Protein 3CHV (pdb70)

Organism: NCBI:txid89184

Solvent-accessible surface area: 10942 Å² total

InterPro domains:
  IPR008567 Beta-keto acid cleavage enzyme [PF05853] (8-230)
  IPR008567 Beta-keto acid cleavage enzyme [PTHR37418] (8-230)
  IPR013785 Aldolase-type TIM barrel 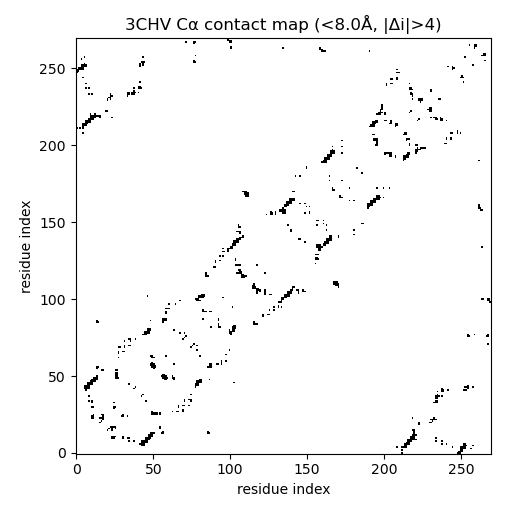[G3DSA:3.20.20.70] (1-230)

Structure (mmCIF, N/CA/C/O backbone):
data_3CHV
#
_entry.id   3CHV
#
_cell.length_a   68.859
_cell.length_b   69.601
_cell.length_c   52.331
_cell.angle_alpha   90.000
_cell.angle_beta   94.190
_cell.angle_gamma   90.000
#
_symmetry.space_group_name_H-M   'C 1 2 1'
#
loop_
_entity.id
_entity.type
_entity.pdbx_description
1 polymer 'Prokaryotic domain of unknown function (DUF849) with a TIM barrel fold'
2 non-polymer 'ZINC ION'
3 non-polymer 'CHLORIDE ION'
4 water water
#
loop_
_atom_site.group_PDB
_atom_site.id
_atom_site.type_symbol
_atom_site.label_atom_id
_atom_site.label_alt_id
_atom_site.label_comp_id
_atom_site.label_asym_id
_atom_site.label_entity_id
_atom_site.label_seq_id
_atom_site.pdbx_PDB_ins_code
_atom_site.Cartn_x
_atom_site.Cartn_y
_atom_site.Cartn_z
_atom_site.occupancy
_atom_site.B_iso_or_equiv
_atom_site.auth_seq_id
_atom_site.auth_comp_id
_atom_site.auth_asym_id
_atom_site.auth_atom_id
_atom_site.pdbx_PDB_model_num
ATOM 1 N N . ALA A 1 6 ? 17.954 25.938 14.868 1.00 42.30 5 ALA A N 1
ATOM 2 C CA . ALA A 1 6 ? 16.650 25.743 15.583 1.00 40.66 5 ALA A CA 1
ATOM 3 C C . ALA A 1 6 ? 16.976 25.792 17.046 1.00 38.73 5 ALA A C 1
ATOM 4 O O . ALA A 1 6 ? 16.228 26.292 17.907 1.00 40.02 5 ALA A O 1
ATOM 6 N N . ASN A 1 7 ? 18.176 25.281 17.251 1.00 34.91 6 ASN A N 1
ATOM 7 C CA . ASN A 1 7 ? 18.702 24.909 18.541 1.00 33.02 6 ASN A CA 1
ATOM 8 C C . ASN A 1 7 ? 17.899 23.743 19.079 1.00 26.54 6 ASN A C 1
ATOM 9 O O . ASN A 1 7 ? 18.184 23.247 20.159 1.00 31.47 6 ASN A O 1
ATOM 11 N N . LYS A 1 8 ? 16.883 23.289 18.351 1.00 21.47 7 LYS A N 1
ATOM 12 C CA . LYS A 1 8 ? 16.118 22.108 18.850 1.00 19.33 7 LYS A CA 1
ATOM 13 C C . LYS A 1 8 ? 16.984 20.815 18.692 1.00 13.58 7 LYS A C 1
ATOM 14 O O . LYS A 1 8 ? 17.459 20.518 17.598 1.00 13.16 7 LYS A O 1
ATOM 16 N N . PRO A 1 9 ? 17.189 20.041 19.766 1.00 11.45 8 PRO A N 1
ATOM 17 C CA . PRO A 1 9 ? 17.998 18.855 19.522 1.00 10.64 8 PRO A CA 1
ATOM 18 C C . PRO A 1 9 ? 17.384 17.900 18.489 1.00 9.69 8 PRO A C 1
ATOM 19 O O . PRO A 1 9 ? 16.166 17.735 18.396 1.00 11.17 8 PRO A O 1
ATOM 23 N N . CYS A 1 10 ? 18.283 17.261 17.774 1.00 8.67 9 CYS A N 1
ATOM 24 C CA . CYS A 1 10 ? 17.947 16.335 16.702 1.00 7.97 9 CYS A CA 1
ATOM 25 C C . CYS A 1 10 ? 18.340 14.936 17.061 1.00 6.20 9 CYS A C 1
ATOM 26 O O . CYS A 1 10 ? 19.508 14.653 17.335 1.00 7.84 9 CYS A O 1
ATOM 29 N N . ILE A 1 11 ? 17.358 14.059 17.049 1.00 6.11 10 ILE A N 1
ATOM 30 C CA . ILE A 1 11 ? 17.553 12.627 17.322 1.00 6.84 10 ILE A CA 1
ATOM 31 C C . ILE A 1 11 ? 17.977 11.919 16.061 1.00 6.26 10 ILE A C 1
ATOM 32 O O . ILE A 1 11 ? 17.274 11.951 15.057 1.00 7.60 10 ILE A O 1
ATOM 37 N N . ILE A 1 12 ? 19.160 11.320 16.099 1.00 5.55 11 ILE A N 1
ATOM 38 C CA . ILE A 1 12 ? 19.659 10.481 15.022 1.00 5.70 11 ILE A CA 1
ATOM 39 C C . ILE A 1 12 ? 19.527 9.014 15.362 1.00 5.88 11 ILE A C 1
ATOM 40 O O . ILE A 1 12 ? 20.073 8.517 16.363 1.00 5.28 11 ILE A O 1
ATOM 45 N N . CYS A 1 13 ? 18.773 8.324 14.524 1.00 5.23 12 CYS A N 1
ATOM 46 C CA . CYS A 1 13 ? 18.645 6.867 14.595 1.00 5.44 12 CYS A CA 1
ATOM 47 C C . CYS A 1 13 ? 19.572 6.166 13.609 1.00 5.44 12 CYS A C 1
ATOM 48 O O . CYS A 1 13 ? 19.760 6.656 12.514 1.00 6.30 12 CYS A O 1
ATOM 51 N N . VAL A 1 14 ? 20.231 5.095 14.056 1.00 4.73 13 VAL A N 1
ATOM 52 C CA . VAL A 1 14 ? 21.061 4.293 13.179 1.00 6.06 13 VAL A CA 1
ATOM 53 C C . VAL A 1 14 ? 20.393 2.925 12.953 1.00 4.53 13 VAL A C 1
ATOM 54 O O . VAL A 1 14 ? 20.116 2.179 13.883 1.00 5.79 13 VAL A O 1
ATOM 58 N N . ALA A 1 15 ? 20.177 2.682 11.680 1.00 5.29 14 ALA A N 1
ATOM 59 C CA . ALA A 1 15 ? 19.581 1.449 11.196 1.00 4.30 14 ALA A CA 1
ATOM 60 C C . ALA A 1 15 ? 20.736 0.561 10.691 1.00 6.28 14 ALA A C 1
ATOM 61 O O . ALA A 1 15 ? 21.267 0.727 9.604 1.00 5.61 14 ALA A O 1
ATOM 63 N N . ILE A 1 16 ? 21.180 -0.280 11.592 1.00 5.46 15 ILE A N 1
ATOM 64 C CA . ILE A 1 16 ? 22.515 -0.914 11.489 1.00 5.78 15 ILE A CA 1
ATOM 65 C C . ILE A 1 16 ? 22.686 -2.027 10.468 1.00 6.33 15 ILE A C 1
ATOM 66 O O . ILE A 1 16 ? 23.774 -2.186 9.908 1.00 6.30 15 ILE A O 1
ATOM 71 N N . THR A 1 17 ? 21.627 -2.774 10.202 1.00 5.75 16 THR A N 1
ATOM 72 C CA . THR A 1 17 ? 21.735 -4.065 9.475 1.00 5.50 16 THR A CA 1
ATOM 73 C C . THR A 1 17 ? 20.617 -4.303 8.485 1.00 5.56 16 THR A C 1
ATOM 74 O O . THR A 1 17 ? 20.844 -4.617 7.315 1.00 7.42 16 THR A O 1
ATOM 78 N N . GLY A 1 18 ? 19.383 -4.170 8.941 1.00 4.22 17 GLY A N 1
ATOM 79 C CA . GLY A 1 18 ? 18.253 -4.439 8.053 1.00 5.51 17 GLY A CA 1
ATOM 80 C C . GLY A 1 18 ? 18.081 -5.897 7.756 1.00 7.04 17 GLY A C 1
ATOM 81 O O . GLY A 1 18 ? 18.642 -6.761 8.437 1.00 7.20 17 GLY A O 1
ATOM 82 N N A SER A 1 19 ? 17.308 -6.183 6.714 0.50 8.63 18 SER A N 1
ATOM 83 N N B SER A 1 19 ? 17.295 -6.103 6.707 0.50 10.05 18 SER A N 1
ATOM 84 C CA A SER A 1 19 ? 17.118 -7.577 6.260 0.50 7.71 18 SER A CA 1
ATOM 85 C CA B SER A 1 19 ? 16.920 -7.416 6.189 0.50 10.47 18 SER A CA 1
ATOM 86 C C A SER A 1 19 ? 17.800 -7.902 4.958 0.50 8.97 18 SER A C 1
ATOM 87 C C B SER A 1 19 ? 17.745 -7.853 5.000 0.50 10.23 18 SER A C 1
ATOM 88 O O A SER A 1 19 ? 18.112 -9.056 4.696 0.50 11.59 18 SER A O 1
ATOM 89 O O B SER A 1 19 ? 18.136 -9.005 4.894 0.50 10.81 18 SER A O 1
ATOM 94 N N . VAL A 1 20 ? 18.056 -6.874 4.177 1.00 9.21 19 VAL A N 1
ATOM 95 C CA . VAL A 1 20 ? 18.567 -7.090 2.803 1.00 10.08 19 VAL A CA 1
ATOM 96 C C . VAL A 1 20 ? 20.087 -7.061 2.586 1.00 9.10 19 VAL A C 1
ATOM 97 O O . VAL A 1 20 ? 20.614 -7.949 1.952 1.00 9.80 19 VAL A O 1
ATOM 101 N N . PRO A 1 21 ? 20.792 -6.054 3.070 1.00 8.36 20 PRO A N 1
ATOM 102 C CA . PRO A 1 21 ? 22.213 -5.937 2.696 1.00 8.02 20 PRO A CA 1
ATOM 103 C C . PRO A 1 21 ? 23.055 -7.034 3.280 1.00 7.84 20 PRO A C 1
ATOM 104 O O . PRO A 1 21 ? 22.811 -7.489 4.402 1.00 8.28 20 PRO A O 1
ATOM 108 N N . THR A 1 22 ? 24.024 -7.446 2.488 1.00 7.82 21 THR A N 1
ATOM 109 C CA . THR A 1 22 ? 24.963 -8.472 2.880 1.00 6.35 21 THR A CA 1
ATOM 110 C C . THR A 1 22 ? 26.357 -7.983 2.841 1.00 8.34 21 THR A C 1
ATOM 111 O O . THR A 1 22 ? 26.677 -6.913 2.306 1.00 8.13 21 THR A O 1
ATOM 115 N N . LYS A 1 23 ? 27.224 -8.779 3.389 1.00 8.84 22 LYS A N 1
ATOM 116 C CA . LYS A 1 23 ? 28.671 -8.469 3.316 1.00 9.13 22 LYS A CA 1
ATOM 117 C C . LYS A 1 23 ? 29.203 -8.474 1.868 1.00 9.16 22 LYS A C 1
ATOM 118 O O . LYS A 1 23 ? 30.194 -7.795 1.564 1.00 10.87 22 LYS A O 1
ATOM 124 N N . ALA A 1 24 ? 28.499 -9.184 0.982 1.00 8.27 23 ALA A N 1
ATOM 125 C CA . ALA A 1 24 ? 28.841 -9.128 -0.462 1.00 9.63 23 ALA A CA 1
ATOM 126 C C . ALA A 1 24 ? 28.520 -7.760 -1.023 1.00 9.18 23 ALA A C 1
ATOM 127 O O . ALA A 1 24 ? 29.209 -7.285 -1.940 1.00 11.03 23 ALA A O 1
ATOM 129 N N . ASP A 1 25 ? 27.473 -7.121 -0.521 1.00 9.48 24 ASP A N 1
ATOM 130 C CA . ASP A 1 25 ? 27.137 -5.781 -0.960 1.00 8.65 24 ASP A CA 1
ATOM 131 C C . ASP A 1 25 ? 28.145 -4.751 -0.451 1.00 11.06 24 ASP A C 1
ATOM 132 O O . ASP A 1 25 ? 28.530 -3.816 -1.149 1.00 11.27 24 ASP A O 1
ATOM 137 N N . ASN A 1 26 ? 28.501 -4.923 0.804 1.00 9.01 25 ASN A N 1
ATOM 138 C CA . ASN A 1 26 ? 29.482 -4.038 1.462 1.00 9.52 25 ASN A CA 1
ATOM 139 C C . ASN A 1 26 ? 30.043 -4.755 2.673 1.00 9.00 25 ASN A C 1
ATOM 140 O O . ASN A 1 26 ? 29.308 -5.137 3.529 1.00 8.60 25 ASN A O 1
ATOM 145 N N . PRO A 1 27 ? 31.355 -4.934 2.741 1.00 10.21 26 PRO A N 1
ATOM 146 C CA . PRO A 1 27 ? 31.923 -5.697 3.846 1.00 11.50 26 PRO A CA 1
ATOM 147 C C . PRO A 1 27 ? 31.689 -5.136 5.236 1.00 9.84 26 PRO A C 1
ATOM 148 O O . PRO A 1 27 ? 31.876 -5.828 6.224 1.00 11.55 26 PRO A O 1
ATOM 152 N N . ALA A 1 28 ? 31.304 -3.864 5.287 1.00 8.33 27 ALA A N 1
ATOM 153 C CA . ALA A 1 28 ? 31.004 -3.142 6.548 1.00 9.27 27 ALA A CA 1
ATOM 154 C C . ALA A 1 28 ? 29.669 -3.498 7.210 1.00 7.47 27 ALA A C 1
ATOM 155 O O . ALA A 1 28 ? 29.446 -3.144 8.358 1.00 8.40 27 ALA A O 1
ATOM 157 N N . VAL A 1 29 ? 28.832 -4.246 6.479 1.00 8.60 28 VAL A N 1
ATOM 158 C CA . VAL A 1 29 ? 27.519 -4.583 7.044 1.00 8.26 28 VAL A CA 1
ATOM 159 C C . VAL A 1 29 ? 27.708 -5.519 8.212 1.00 8.28 28 VAL A C 1
ATOM 160 O O . VAL A 1 29 ? 28.262 -6.589 8.046 1.00 6.98 28 VAL A O 1
ATOM 164 N N . PRO A 1 30 ? 27.225 -5.160 9.408 1.00 6.33 29 PRO A N 1
ATOM 165 C CA . PRO A 1 30 ? 27.347 -6.044 10.549 1.00 7.24 29 PRO A CA 1
ATOM 166 C C . PRO A 1 30 ? 26.234 -7.076 10.554 1.00 6.27 29 PRO A C 1
ATOM 167 O O . PRO A 1 30 ? 25.058 -6.732 10.419 1.00 8.57 29 PRO A O 1
ATOM 171 N N . ILE A 1 31 ? 26.599 -8.347 10.690 1.00 6.58 30 ILE A N 1
ATOM 172 C CA . ILE A 1 31 ? 25.660 -9.473 10.560 1.00 6.79 30 ILE A CA 1
ATOM 173 C C . ILE A 1 31 ? 25.507 -10.223 11.855 1.00 7.49 30 ILE A C 1
ATOM 174 O O . ILE A 1 31 ? 24.393 -10.455 12.287 1.00 8.69 30 ILE A O 1
ATOM 179 N N . THR A 1 32 ? 26.621 -10.575 12.515 1.00 8.45 31 THR A N 1
ATOM 180 C CA . THR A 1 32 ? 26.580 -11.320 13.755 1.00 9.06 31 THR A CA 1
ATOM 181 C C . THR A 1 32 ? 26.342 -10.357 14.888 1.00 9.15 31 THR A C 1
ATOM 182 O O . THR A 1 32 ? 26.551 -9.148 14.811 1.00 8.43 31 THR A O 1
ATOM 186 N N . VAL A 1 33 ? 25.909 -10.903 16.010 1.00 9.49 32 VAL A N 1
ATOM 187 C CA . VAL A 1 33 ? 25.679 -10.056 17.196 1.00 11.05 32 VAL A CA 1
ATOM 188 C C . VAL A 1 33 ? 26.922 -9.271 17.584 1.00 8.80 32 VAL A C 1
ATOM 189 O O . VAL A 1 33 ? 26.858 -8.078 17.896 1.00 9.55 32 VAL A O 1
ATOM 193 N N . SER A 1 34 ? 28.086 -9.912 17.636 1.00 9.86 33 SER A N 1
ATOM 194 C CA . SER A 1 34 ? 29.286 -9.213 18.009 1.00 10.61 33 SER A CA 1
ATOM 195 C C . SER A 1 34 ? 29.578 -8.038 17.047 1.00 7.14 33 SER A C 1
ATOM 196 O O . SER A 1 34 ? 29.975 -6.943 17.426 1.00 9.42 33 SER A O 1
ATOM 199 N N . GLU A 1 35 ? 29.445 -8.342 15.759 1.00 8.46 34 GLU A N 1
ATOM 200 C CA . GLU A 1 35 ? 29.621 -7.288 14.731 1.00 7.81 34 GLU A CA 1
ATOM 201 C C . GLU A 1 35 ? 28.666 -6.112 14.971 1.00 5.72 34 GLU A C 1
ATOM 202 O O . GLU A 1 35 ? 29.013 -4.942 14.891 1.00 7.91 34 GLU A O 1
ATOM 208 N N . GLN A 1 36 ? 27.415 -6.492 15.248 1.00 6.93 35 GLN A N 1
ATOM 209 C CA . GLN A 1 36 ? 26.365 -5.484 15.456 1.00 6.14 35 GLN A CA 1
ATOM 210 C C . GLN A 1 36 ? 26.638 -4.623 16.682 1.00 6.47 35 GLN A C 1
ATOM 211 O O . GLN A 1 36 ? 26.479 -3.412 16.613 1.00 6.57 35 GLN A O 1
ATOM 217 N N . VAL A 1 37 ? 27.088 -5.247 17.776 1.00 6.82 36 VAL A N 1
ATOM 218 C CA . VAL A 1 37 ? 27.363 -4.487 18.982 1.00 7.17 36 VAL A CA 1
ATOM 219 C C . VAL A 1 37 ? 28.490 -3.492 18.733 1.00 7.70 36 VAL A C 1
ATOM 220 O O . VAL A 1 37 ? 28.415 -2.338 19.090 1.00 8.52 36 VAL A O 1
ATOM 224 N N A GLU A 1 38 ? 29.535 -3.972 18.074 0.50 7.97 37 GLU A N 1
ATOM 225 N N B GLU A 1 38 ? 29.549 -3.956 18.079 0.50 7.87 37 GLU A N 1
ATOM 226 C CA A GLU A 1 38 ? 30.699 -3.120 17.786 0.50 8.73 37 GLU A CA 1
ATOM 227 C CA B GLU A 1 38 ? 30.695 -3.063 17.809 0.50 8.53 37 GLU A CA 1
ATOM 228 C C A GLU A 1 38 ? 30.331 -1.962 16.857 0.50 7.49 37 GLU A C 1
ATOM 229 C C B GLU A 1 38 ? 30.313 -1.935 16.863 0.50 7.23 37 GLU A C 1
ATOM 230 O O A GLU A 1 38 ? 30.698 -0.816 17.078 0.50 7.41 37 GLU A O 1
ATOM 231 O O B GLU A 1 38 ? 30.667 -0.780 17.068 0.50 7.49 37 GLU A O 1
ATOM 236 N N . SER A 1 39 ? 29.570 -2.296 15.827 1.00 6.72 38 SER A N 1
ATOM 237 C CA . SER A 1 39 ? 29.175 -1.280 14.836 1.00 6.57 38 SER A CA 1
ATOM 238 C C . SER A 1 39 ? 28.284 -0.212 15.482 1.00 6.13 38 SER A C 1
ATOM 239 O O . SER A 1 39 ? 28.385 0.998 15.293 1.00 7.76 38 SER A O 1
ATOM 242 N N . THR A 1 40 ? 27.369 -0.699 16.313 1.00 6.75 39 THR A N 1
ATOM 243 C CA . THR A 1 40 ? 26.413 0.142 17.025 1.00 7.05 39 THR A CA 1
ATOM 244 C C . THR A 1 40 ? 27.109 1.043 18.038 1.00 5.58 39 THR A C 1
ATOM 245 O O . THR A 1 40 ? 26.774 2.228 18.179 1.00 7.24 39 THR A O 1
ATOM 249 N N . GLN A 1 41 ? 28.100 0.484 18.746 1.00 7.03 40 GLN A N 1
ATOM 250 C CA . GLN A 1 41 ? 28.849 1.279 19.707 1.00 8.43 40 GLN A CA 1
ATOM 251 C C . GLN A 1 41 ? 29.542 2.440 19.045 1.00 4.94 40 GLN A C 1
ATOM 252 O O . GLN A 1 41 ? 29.535 3.560 19.571 1.00 7.88 40 GLN A O 1
ATOM 258 N N A GLU A 1 42 ? 30.158 2.179 17.903 0.50 5.23 41 GLU A N 1
ATOM 259 N N B GLU A 1 42 ? 30.154 2.169 17.893 0.50 6.63 41 GLU A N 1
ATOM 260 C CA A GLU A 1 42 ? 30.853 3.254 17.234 0.50 7.11 41 GLU A CA 1
ATOM 261 C CA B GLU A 1 42 ? 30.890 3.215 17.176 0.50 9.85 41 GLU A CA 1
ATOM 262 C C A GLU A 1 42 ? 29.846 4.341 16.842 0.50 5.27 41 GLU A C 1
ATOM 263 C C B GLU A 1 42 ? 29.900 4.323 16.730 0.50 7.66 41 GLU A C 1
ATOM 264 O O A GLU A 1 42 ? 30.068 5.541 16.987 0.50 6.32 41 GLU A O 1
ATOM 265 O O B GLU A 1 42 ? 30.182 5.527 16.765 0.50 9.42 41 GLU A O 1
ATOM 276 N N . ALA A 1 43 ? 28.709 3.884 16.324 1.00 6.95 42 ALA A N 1
ATOM 277 C CA . ALA A 1 43 ? 27.630 4.795 15.921 1.00 5.90 42 ALA A CA 1
ATOM 278 C C . ALA A 1 43 ? 27.067 5.643 17.040 1.00 5.23 42 ALA A C 1
ATOM 279 O O . ALA A 1 43 ? 26.781 6.804 16.889 1.00 6.55 42 ALA A O 1
ATOM 281 N N . PHE A 1 44 ? 26.920 5.003 18.191 1.00 5.91 43 PHE A N 1
ATOM 282 C CA . PHE A 1 44 ? 26.506 5.634 19.454 1.00 4.65 43 PHE A CA 1
ATOM 283 C C . PHE A 1 44 ? 27.467 6.761 19.850 1.00 7.34 43 PHE A C 1
ATOM 284 O O . PHE A 1 44 ? 27.075 7.905 20.128 1.00 8.40 43 PHE A O 1
ATOM 292 N N . GLU A 1 45 ? 28.753 6.412 19.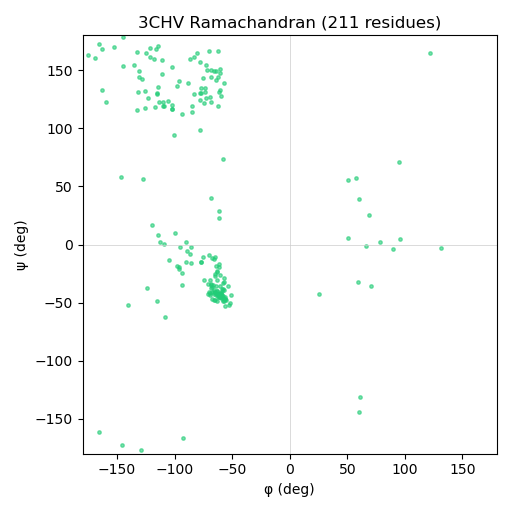795 1.00 8.38 44 GLU A N 1
ATOM 293 C CA . GLU A 1 45 ? 29.848 7.335 20.083 1.00 8.13 44 GLU A CA 1
ATOM 294 C C . GLU A 1 45 ? 29.829 8.500 19.136 1.00 8.13 44 GLU A C 1
ATOM 295 O O . GLU A 1 45 ? 30.126 9.647 19.504 1.00 13.10 44 GLU A O 1
ATOM 301 N N . ALA A 1 46 ? 29.457 8.229 17.914 1.00 8.24 45 ALA A N 1
ATOM 302 C CA . ALA A 1 46 ? 29.381 9.248 16.862 1.00 6.80 45 ALA A CA 1
ATOM 303 C C . ALA A 1 46 ? 28.141 10.156 16.961 1.00 9.19 45 ALA A C 1
ATOM 304 O O . ALA A 1 46 ? 28.091 11.213 16.320 1.00 10.59 45 ALA A O 1
ATOM 306 N N . GLY A 1 47 ? 27.147 9.735 17.755 1.00 7.96 46 GLY A N 1
ATOM 307 C CA . GLY A 1 47 ? 25.994 10.592 17.995 1.00 8.82 46 GLY A CA 1
ATOM 308 C C . GLY A 1 47 ? 24.623 9.970 17.825 1.00 8.68 46 GLY A C 1
ATOM 309 O O . GLY A 1 47 ? 23.637 10.661 18.037 1.00 9.76 46 GLY A O 1
ATOM 310 N N . ALA A 1 48 ? 24.526 8.724 17.409 1.00 6.68 47 ALA A N 1
ATOM 311 C CA . ALA A 1 48 ? 23.202 8.087 17.276 1.00 5.17 47 ALA A CA 1
ATOM 312 C C . ALA A 1 48 ? 22.642 7.767 18.667 1.00 6.71 47 ALA A C 1
ATOM 313 O O . ALA A 1 48 ? 23.332 7.171 19.503 1.00 9.18 47 ALA A O 1
ATOM 315 N N . ALA A 1 49 ? 21.383 8.149 18.887 1.00 5.19 48 ALA A N 1
ATOM 316 C CA . ALA A 1 49 ? 20.662 7.876 20.137 1.00 6.67 48 ALA A CA 1
ATOM 317 C C . ALA A 1 49 ? 19.744 6.685 20.130 1.00 6.09 48 ALA A C 1
ATOM 318 O O . ALA A 1 49 ? 19.313 6.220 21.177 1.00 6.83 48 ALA A O 1
ATOM 320 N N . ILE A 1 50 ? 19.387 6.228 18.933 1.00 5.91 49 ILE A N 1
ATOM 321 C CA . ILE A 1 50 ? 18.479 5.072 18.749 1.00 5.73 49 ILE A CA 1
ATOM 322 C C . ILE A 1 50 ? 19.177 4.073 17.850 1.00 5.20 49 ILE A C 1
ATOM 323 O O . ILE A 1 50 ? 19.719 4.462 16.835 1.00 5.66 49 ILE A O 1
ATOM 328 N N . ALA A 1 51 ? 19.178 2.812 18.237 1.00 5.66 50 ALA A N 1
ATOM 329 C CA . ALA A 1 51 ? 19.562 1.716 17.354 1.00 6.42 50 ALA A CA 1
ATOM 330 C C . ALA A 1 51 ? 18.309 0.994 16.852 1.00 7.03 50 ALA A C 1
ATOM 331 O O . ALA A 1 51 ? 17.568 0.433 17.633 1.00 6.36 50 ALA A O 1
ATOM 333 N N . HIS A 1 52 ? 18.098 1.049 15.525 1.00 6.23 51 HIS A N 1
ATOM 334 C CA . HIS A 1 52 ? 17.017 0.306 14.850 1.00 4.83 51 HIS A CA 1
ATOM 335 C C . HIS A 1 52 ? 17.586 -1.024 14.375 1.00 5.45 51 HIS A C 1
ATOM 336 O O . HIS A 1 52 ? 18.501 -1.063 13.545 1.00 5.81 51 HIS A O 1
ATOM 343 N N . CYS A 1 53 ? 17.096 -2.071 14.998 1.00 5.72 52 CYS A N 1
ATOM 344 C CA . CYS A 1 53 ? 17.717 -3.400 14.957 1.00 6.58 52 CYS A CA 1
ATOM 345 C C . CYS A 1 53 ? 16.884 -4.452 14.265 1.00 5.34 52 CYS A C 1
ATOM 346 O O . CYS A 1 53 ? 15.703 -4.588 14.482 1.00 6.98 52 CYS A O 1
ATOM 349 N N . HIS A 1 54 ? 17.582 -5.216 13.420 1.00 7.03 53 HIS A N 1
ATOM 350 C CA . HIS A 1 54 ? 17.183 -6.525 12.899 1.00 6.96 53 HIS A CA 1
ATOM 351 C C . HIS A 1 54 ? 18.275 -7.473 13.311 1.00 7.74 53 HIS A C 1
ATOM 352 O O . HIS A 1 54 ? 19.388 -7.069 13.639 1.00 9.15 53 HIS A O 1
ATOM 359 N N . VAL A 1 55 ? 17.942 -8.737 13.283 1.00 6.40 54 VAL A N 1
ATOM 360 C CA . VAL A 1 55 ? 18.894 -9.828 13.511 1.00 6.84 54 VAL A CA 1
ATOM 361 C C . VAL A 1 55 ? 18.967 -10.682 12.257 1.00 6.14 54 VAL A C 1
ATOM 362 O O . VAL A 1 55 ? 18.080 -10.695 11.411 1.00 8.53 54 VAL A O 1
ATOM 366 N N . ARG A 1 56 ? 20.075 -11.421 12.170 1.00 6.36 55 ARG A N 1
ATOM 367 C CA . ARG A 1 56 ? 20.350 -12.293 11.017 1.00 5.95 55 ARG A CA 1
ATOM 368 C C . ARG A 1 56 ? 20.849 -13.626 11.530 1.00 8.02 55 ARG A C 1
ATOM 369 O O . ARG A 1 56 ? 21.436 -13.699 12.594 1.00 8.78 55 ARG A O 1
ATOM 377 N N . ASN A 1 57 ? 20.637 -14.632 10.716 1.00 6.79 56 ASN A N 1
ATOM 378 C CA . ASN A 1 57 ? 21.416 -15.867 10.879 1.00 9.46 56 ASN A CA 1
ATOM 379 C C . ASN A 1 57 ? 22.874 -15.556 10.565 1.00 8.62 56 ASN A C 1
ATOM 380 O O . ASN A 1 57 ? 23.207 -14.563 9.972 1.00 9.73 56 ASN A O 1
ATOM 385 N N A ASP A 1 58 ? 23.753 -16.440 11.031 0.50 12.30 57 ASP A N 1
ATOM 386 N N B ASP A 1 58 ? 23.749 -16.447 10.995 0.50 13.86 57 ASP A N 1
ATOM 387 C CA A ASP A 1 58 ? 25.191 -16.229 10.847 0.50 13.49 57 ASP A CA 1
ATOM 388 C CA B ASP A 1 58 ? 25.178 -16.211 10.838 0.50 16.34 57 ASP A CA 1
ATOM 389 C C A ASP A 1 58 ? 25.579 -16.089 9.377 0.50 10.74 57 ASP A C 1
ATOM 390 C C B ASP A 1 58 ? 25.659 -16.269 9.400 0.50 13.42 57 ASP A C 1
ATOM 391 O O A ASP A 1 58 ? 26.490 -15.315 9.033 0.50 9.73 57 ASP A O 1
ATOM 392 O O B ASP A 1 58 ? 26.741 -15.838 9.093 0.50 18.61 57 ASP A O 1
ATOM 401 N N . ASP A 1 59 ? 24.785 -16.743 8.532 1.00 12.00 58 ASP A N 1
ATOM 402 C CA . ASP A 1 59 ? 25.051 -16.711 7.074 1.00 10.02 58 ASP A CA 1
ATOM 403 C C . ASP A 1 59 ? 24.485 -15.463 6.432 1.00 10.01 58 ASP A C 1
ATOM 404 O O . ASP A 1 59 ? 24.546 -15.311 5.212 1.00 9.02 58 ASP A O 1
ATOM 409 N N . GLY A 1 60 ? 23.928 -14.599 7.279 1.00 9.34 59 GLY A N 1
ATOM 410 C CA . GLY A 1 60 ? 23.389 -13.324 6.816 1.00 7.84 59 GLY A CA 1
ATOM 411 C C . GLY A 1 60 ? 21.942 -13.330 6.391 1.00 8.82 59 GLY A C 1
ATOM 412 O O . GLY A 1 60 ? 21.388 -12.290 6.007 1.00 10.02 59 GLY A O 1
ATOM 413 N N . THR A 1 61 ? 21.307 -14.481 6.402 1.00 8.32 60 THR A N 1
ATOM 414 C CA . THR A 1 61 ? 19.880 -14.547 5.998 1.00 9.74 60 THR A CA 1
ATOM 415 C C . THR A 1 61 ? 19.008 -13.927 7.080 1.00 7.95 60 THR A C 1
ATOM 416 O O . THR A 1 61 ? 19.385 -13.875 8.243 1.00 8.24 60 THR A O 1
ATOM 420 N N . PRO A 1 62 ? 17.840 -13.433 6.676 1.00 8.66 61 PRO A N 1
ATOM 421 C CA . PRO A 1 62 ? 16.980 -12.790 7.684 1.00 10.14 61 PRO A CA 1
ATOM 422 C C . PRO A 1 62 ? 16.489 -13.725 8.763 1.00 10.19 61 PRO A C 1
ATOM 423 O O . PRO A 1 62 ? 16.311 -14.932 8.579 1.00 9.29 61 PRO A O 1
ATOM 427 N N . SER A 1 63 ? 16.301 -13.123 9.925 1.00 9.64 62 SER A N 1
ATOM 428 C CA . SER A 1 63 ? 15.778 -13.836 11.094 1.00 10.30 62 SER A CA 1
ATOM 429 C C . SER A 1 63 ? 14.887 -12.901 11.893 1.00 8.05 62 SER A C 1
ATOM 430 O O . SER A 1 63 ? 15.082 -11.685 11.883 1.00 9.43 62 SER A O 1
ATOM 433 N N . SER A 1 64 ? 13.949 -13.518 12.601 1.00 8.35 63 SER A N 1
ATOM 434 C CA . SER A 1 64 ? 13.137 -12.887 13.621 1.00 9.93 63 SER A CA 1
ATOM 435 C C . SER A 1 64 ? 13.328 -13.535 14.966 1.00 10.07 63 SER A C 1
ATOM 436 O O . SER A 1 64 ? 12.540 -13.304 15.891 1.00 9.30 63 SER A O 1
ATOM 439 N N . ASP A 1 65 ? 14.381 -14.306 15.141 1.00 10.81 64 ASP A N 1
ATOM 440 C CA . ASP A 1 65 ? 14.536 -15.114 16.348 1.00 9.58 64 ASP A CA 1
ATOM 441 C C . ASP A 1 65 ? 14.633 -14.263 17.643 1.00 6.95 64 ASP A C 1
ATOM 442 O O . ASP A 1 65 ? 15.553 -13.474 17.789 1.00 7.73 64 ASP A O 1
ATOM 447 N N . PRO A 1 66 ? 13.695 -14.442 18.585 1.00 8.21 65 PRO A N 1
ATOM 448 C CA . PRO A 1 66 ? 13.761 -13.646 19.813 1.00 7.87 65 PRO A CA 1
ATOM 449 C C . PRO A 1 66 ? 15.080 -13.810 20.590 1.00 7.47 65 PRO A C 1
ATOM 450 O O . PRO A 1 66 ? 15.558 -12.888 21.212 1.00 8.43 65 PRO A O 1
ATOM 454 N N . ASP A 1 67 ? 15.635 -15.008 20.524 1.00 7.42 66 ASP A N 1
ATOM 455 C CA . ASP A 1 67 ? 16.840 -15.264 21.315 1.00 9.29 66 ASP A CA 1
ATOM 456 C C . ASP A 1 67 ? 17.988 -14.410 20.759 1.00 8.78 66 ASP A C 1
ATOM 457 O O . ASP A 1 67 ? 18.832 -13.925 21.489 1.00 8.48 66 ASP A O 1
ATOM 462 N N . ARG A 1 68 ? 18.009 -14.205 19.457 1.00 8.42 67 ARG A N 1
ATOM 463 C CA . ARG A 1 68 ? 19.038 -13.372 18.820 1.00 8.30 67 ARG A CA 1
ATOM 464 C C . ARG A 1 68 ? 18.827 -11.890 19.212 1.00 8.17 67 ARG A C 1
ATOM 465 O O . ARG A 1 68 ? 19.751 -11.171 19.523 1.00 7.80 67 ARG A O 1
ATOM 473 N N . PHE A 1 69 ? 17.548 -11.466 19.226 1.00 7.35 68 PHE A N 1
ATOM 474 C CA . PHE A 1 69 ? 17.220 -10.107 19.732 1.00 7.29 68 PHE A CA 1
ATOM 475 C C . PHE A 1 69 ? 17.665 -9.918 21.175 1.00 6.83 68 PHE A C 1
ATOM 476 O O . PHE A 1 69 ? 18.146 -8.864 21.532 1.00 7.52 68 PHE A O 1
ATOM 484 N N . ALA A 1 70 ? 17.484 -10.952 21.971 1.00 8.30 69 ALA A N 1
ATOM 485 C CA . ALA A 1 70 ? 17.818 -10.871 23.406 1.00 8.77 69 ALA A CA 1
ATOM 486 C C . ALA A 1 70 ? 19.329 -10.695 23.575 1.00 8.61 69 ALA A C 1
ATOM 487 O O . ALA A 1 70 ? 19.816 -9.863 24.333 1.00 9.06 69 ALA A O 1
ATOM 489 N N A ARG A 1 71 ? 20.046 -11.500 22.818 0.50 8.30 70 ARG A N 1
ATOM 490 N N B ARG A 1 71 ? 20.089 -11.477 22.837 0.50 7.83 70 ARG A N 1
ATOM 491 C CA A ARG A 1 71 ? 21.507 -11.422 22.816 0.50 9.75 70 ARG A CA 1
ATOM 492 C CA B ARG A 1 71 ? 21.558 -11.335 22.919 0.50 7.90 70 ARG A CA 1
ATOM 493 C C A ARG A 1 71 ? 22.010 -10.044 22.400 0.50 8.89 70 ARG A C 1
ATOM 494 C C B ARG A 1 71 ? 22.052 -10.003 22.394 0.50 8.36 70 ARG A C 1
ATOM 495 O O A ARG A 1 71 ? 22.875 -9.454 23.042 0.50 8.90 70 ARG A O 1
ATOM 496 O O B ARG A 1 71 ? 22.965 -9.399 22.949 0.50 8.17 70 ARG A O 1
ATOM 511 N N . LEU A 1 72 ? 21.452 -9.531 21.312 1.00 7.06 71 LEU A N 1
ATOM 512 C CA . LEU A 1 72 ? 21.817 -8.232 20.833 1.00 7.25 71 LEU A CA 1
ATOM 513 C C . LEU A 1 72 ? 21.514 -7.142 21.853 1.00 6.93 71 LEU A C 1
ATOM 514 O O . LEU A 1 72 ? 22.311 -6.284 22.109 1.00 8.71 71 LEU A O 1
ATOM 519 N N . THR A 1 73 ? 20.324 -7.221 22.427 1.00 7.14 72 THR A N 1
ATOM 520 C CA . THR A 1 73 ? 19.891 -6.258 23.457 1.00 7.56 72 THR A CA 1
ATOM 521 C C . THR A 1 73 ? 20.855 -6.232 24.662 1.00 8.15 72 THR A C 1
ATOM 522 O O . THR A 1 73 ? 21.252 -5.167 25.117 1.00 10.55 72 THR A O 1
ATOM 526 N N . GLU A 1 74 ? 21.213 -7.412 25.124 1.00 9.54 73 GLU A N 1
ATOM 527 C CA . GLU A 1 74 ? 22.144 -7.469 26.259 1.00 9.78 73 GLU A CA 1
ATOM 528 C C . GLU A 1 74 ? 23.462 -6.805 25.896 1.00 9.80 73 GLU A C 1
ATOM 529 O O . GLU A 1 74 ? 24.020 -6.037 26.697 1.00 10.04 73 GLU A O 1
ATOM 532 N N . GLY A 1 75 ? 23.942 -7.060 24.671 1.00 8.14 74 GLY A N 1
ATOM 533 C CA . GLY A 1 75 ? 25.154 -6.424 24.217 1.00 8.18 74 GLY A CA 1
ATOM 534 C C . GLY A 1 75 ? 25.049 -4.917 24.140 1.00 8.79 74 GLY A C 1
ATOM 535 O O . GLY A 1 75 ? 25.966 -4.182 24.505 1.00 10.03 74 GLY A O 1
ATOM 536 N N . LEU A 1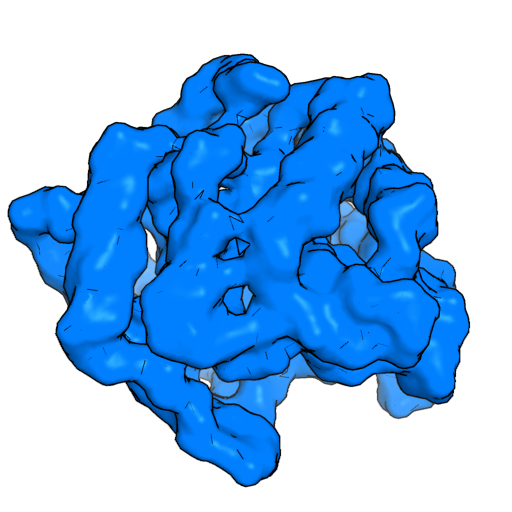 76 ? 23.915 -4.425 23.621 1.00 7.96 75 LEU A N 1
ATOM 537 C CA . LEU A 1 76 ? 23.725 -3.000 23.532 1.00 8.79 75 LEU A CA 1
ATOM 538 C C . LEU A 1 76 ? 23.564 -2.354 24.918 1.00 7.40 75 LEU A C 1
ATOM 539 O O . LEU A 1 76 ? 24.079 -1.259 25.177 1.00 8.51 75 LEU A O 1
ATOM 544 N N . HIS A 1 77 ? 22.887 -3.034 25.814 1.00 9.52 76 HIS A N 1
ATOM 545 C CA . HIS A 1 77 ? 22.734 -2.490 27.157 1.00 10.28 76 HIS A CA 1
ATOM 546 C C . HIS A 1 77 ? 24.055 -2.375 27.895 1.00 11.27 76 HIS A C 1
ATOM 547 O O . HIS A 1 77 ? 24.295 -1.437 28.665 1.00 12.49 76 HIS A O 1
ATOM 554 N N A THR A 1 78 ? 24.954 -3.311 27.624 0.60 11.65 77 THR A N 1
ATOM 555 N N B THR A 1 78 ? 24.918 -3.337 27.603 0.40 10.20 77 THR A N 1
ATOM 556 C CA A THR A 1 78 ? 26.274 -3.305 28.306 0.60 11.38 77 THR A CA 1
ATOM 557 C CA B THR A 1 78 ? 26.245 -3.413 28.232 0.40 9.19 77 THR A CA 1
ATOM 558 C C A THR A 1 78 ? 27.301 -2.437 27.634 0.60 14.29 77 THR A C 1
ATOM 559 C C B THR A 1 78 ? 27.174 -2.385 27.653 0.40 11.27 77 THR A C 1
ATOM 560 O O A THR A 1 78 ? 28.144 -1.826 28.287 0.60 15.86 77 THR A O 1
ATOM 561 O O B THR A 1 78 ? 27.768 -1.595 28.398 0.40 9.43 77 THR A O 1
ATOM 568 N N . HIS A 1 79 ? 27.232 -2.356 26.320 1.00 10.96 78 HIS A N 1
ATOM 569 C CA . HIS A 1 79 ? 28.210 -1.554 25.595 1.00 11.85 78 HIS A CA 1
ATOM 570 C C . HIS A 1 79 ? 27.779 -0.160 25.204 1.00 13.42 78 HIS A C 1
ATOM 571 O O . HIS A 1 79 ? 28.586 0.725 24.978 1.00 13.70 78 HIS A O 1
ATOM 578 N N . CYS A 1 80 ? 26.467 0.019 25.111 1.00 10.34 79 CYS A N 1
ATOM 579 C CA . CYS A 1 80 ? 25.848 1.300 24.735 1.00 11.16 79 CYS A CA 1
ATOM 580 C C . CYS A 1 80 ? 24.807 1.699 25.775 1.00 10.04 79 CYS A C 1
ATOM 581 O O . CYS A 1 80 ? 23.631 1.912 25.464 1.00 8.99 79 CYS A O 1
ATOM 584 N N . PRO A 1 81 ? 25.197 1.808 27.032 1.00 8.72 80 PRO A N 1
ATOM 585 C CA . PRO A 1 81 ? 24.213 2.080 28.058 1.00 10.34 80 PRO A CA 1
ATOM 586 C C . PRO A 1 81 ? 23.507 3.390 27.833 1.00 9.50 80 PRO A C 1
ATOM 587 O O . PRO A 1 81 ? 24.106 4.400 27.563 1.00 10.25 80 PRO A O 1
ATOM 591 N N . GLY A 1 82 ? 22.187 3.314 27.958 1.00 7.45 81 GLY A N 1
ATOM 592 C CA . GLY A 1 82 ? 21.309 4.435 27.726 1.00 8.89 81 GLY A CA 1
ATOM 593 C C . GLY A 1 82 ? 20.709 4.514 26.323 1.00 8.03 81 GLY A C 1
ATOM 594 O O . GLY A 1 82 ? 19.625 5.075 26.124 1.00 6.67 81 GLY A O 1
ATOM 603 N N . ILE A 1 84 ? 18.745 4.026 23.072 1.00 5.72 83 ILE A N 1
ATOM 604 C CA . ILE A 1 84 ? 17.375 3.499 22.851 1.00 6.28 83 ILE A CA 1
ATOM 605 C C . ILE A 1 84 ? 17.432 2.316 21.918 1.00 5.98 83 ILE A C 1
ATOM 606 O O . ILE A 1 84 ? 18.058 2.404 20.862 1.00 6.74 83 ILE A O 1
ATOM 611 N N . VAL A 1 85 ? 16.873 1.196 22.336 1.00 5.92 84 VAL A N 1
ATOM 612 C CA . VAL A 1 85 ? 16.851 -0.033 21.531 1.00 5.55 84 VAL A CA 1
ATOM 613 C C . VAL A 1 85 ? 15.481 -0.224 20.896 1.00 4.83 84 VAL A C 1
ATOM 614 O O . VAL A 1 85 ? 14.467 -0.250 21.602 1.00 5.30 84 VAL A O 1
ATOM 618 N N . GLN A 1 86 ? 15.470 -0.183 19.555 1.00 4.61 85 GLN A N 1
ATOM 619 C CA . GLN A 1 86 ? 14.243 -0.294 18.750 1.00 4.73 85 GLN A CA 1
ATOM 620 C C . GLN A 1 86 ? 14.306 -1.529 17.902 1.00 5.04 85 GLN A C 1
ATOM 621 O O . GLN A 1 86 ? 15.214 -1.703 17.097 1.00 6.59 85 GLN A O 1
ATOM 627 N N . PHE A 1 87 ? 13.380 -2.423 18.131 1.00 5.27 86 PHE A N 1
ATOM 628 C CA . PHE A 1 87 ? 13.304 -3.641 17.342 1.00 5.04 86 PHE A CA 1
ATOM 629 C C . PHE A 1 87 ? 12.455 -3.464 16.093 1.00 7.02 86 PHE A C 1
ATOM 630 O O . PHE A 1 87 ? 11.414 -2.837 16.096 1.00 9.40 86 PHE A O 1
ATOM 638 N N A SER A 1 88 ? 12.899 -4.059 14.988 0.70 6.41 87 SER A N 1
ATOM 639 N N B SER A 1 88 ? 12.744 -4.253 15.100 0.30 6.07 87 SER A N 1
ATOM 640 C CA A SER A 1 88 ? 12.065 -4.201 13.764 0.70 6.12 87 SER A CA 1
ATOM 641 C CA B SER A 1 88 ? 11.929 -4.205 13.908 0.30 6.46 87 SER A CA 1
ATOM 642 C C A SER A 1 88 ? 10.975 -5.282 13.964 0.70 5.04 87 SER A C 1
ATOM 643 C C B SER A 1 88 ? 10.980 -5.378 13.861 0.30 6.65 87 SER A C 1
ATOM 644 O O A SER A 1 88 ? 11.227 -6.280 14.632 0.70 6.59 87 SER A O 1
ATOM 645 O O B SER A 1 88 ? 11.327 -6.518 14.221 0.30 5.46 87 SER A O 1
ATOM 650 N N . THR A 1 89 ? 9.792 -5.091 13.346 1.00 5.59 88 THR A N 1
ATOM 651 C CA . THR A 1 89 ? 8.743 -6.100 13.197 1.00 5.46 88 THR A CA 1
ATOM 652 C C . THR A 1 89 ? 8.526 -6.351 11.699 1.00 6.86 88 THR A C 1
ATOM 653 O O . THR A 1 89 ? 7.433 -6.646 11.255 1.00 8.57 88 THR A O 1
ATOM 657 N N . GLY A 1 90 ? 9.637 -6.226 10.991 1.00 9.21 89 GLY A N 1
ATOM 658 C CA . GLY A 1 90 ? 9.678 -6.256 9.559 1.00 11.93 89 GLY A CA 1
ATOM 659 C C . GLY A 1 90 ? 9.286 -7.511 8.963 1.00 12.55 89 GLY A C 1
ATOM 660 O O . GLY A 1 90 ? 9.533 -8.634 9.461 1.00 14.71 89 GLY A O 1
ATOM 661 N N . GLY A 1 91 ? 8.581 -7.232 7.853 1.00 17.94 90 GLY A N 1
ATOM 662 C CA . GLY A 1 91 ? 7.981 -8.224 6.999 1.00 19.71 90 GLY A CA 1
ATOM 663 C C . GLY A 1 91 ? 8.916 -8.950 6.065 1.00 21.72 90 GLY A C 1
ATOM 664 O O . GLY A 1 91 ? 8.536 -10.017 5.560 1.00 19.72 90 GLY A O 1
ATOM 665 N N . ARG A 1 92 ? 10.130 -8.393 5.888 1.00 19.46 91 ARG A N 1
ATOM 666 C CA . ARG A 1 92 ? 11.200 -9.085 5.137 1.00 19.06 91 ARG A CA 1
ATOM 667 C C . ARG A 1 92 ? 12.046 -9.939 6.091 1.00 19.66 91 ARG A C 1
ATOM 668 O O . ARG A 1 92 ? 12.814 -10.788 5.669 1.00 21.78 91 ARG A O 1
ATOM 670 N N . SER A 1 93 ? 11.907 -9.690 7.394 1.00 20.40 92 SER A N 1
ATOM 671 C CA . SER A 1 93 ? 12.701 -10.447 8.425 1.00 19.25 92 SER A CA 1
ATOM 672 C C . SER A 1 93 ? 11.944 -11.645 9.032 1.00 18.38 92 SER A C 1
ATOM 673 O O . SER A 1 93 ? 12.545 -12.603 9.583 1.00 21.33 92 SER A O 1
ATOM 676 N N . GLY A 1 94 ? 10.614 -11.576 8.869 1.00 19.70 93 GLY A N 1
ATOM 677 C CA . GLY A 1 94 ? 9.665 -12.599 9.385 1.00 18.62 93 GLY A CA 1
ATOM 678 C C . GLY A 1 94 ? 8.279 -12.466 8.781 1.00 16.62 93 GLY A C 1
ATOM 679 O O . GLY A 1 94 ? 8.018 -11.476 8.058 1.00 18.21 93 GLY A O 1
ATOM 680 N N . ALA A 1 95 ? 7.423 -13.453 9.086 1.00 18.26 94 ALA A N 1
ATOM 681 C CA . ALA A 1 95 ? 6.003 -13.507 8.628 1.00 16.73 94 ALA A CA 1
ATOM 682 C C . ALA A 1 95 ? 4.962 -13.734 9.732 1.00 19.49 94 ALA A C 1
ATOM 683 O O . ALA A 1 95 ? 5.132 -14.533 10.671 1.00 20.65 94 ALA A O 1
ATOM 685 N N . GLY A 1 96 ? 3.832 -13.060 9.569 1.00 16.23 95 GLY A N 1
ATOM 686 C CA . GLY A 1 96 ? 2.716 -13.209 10.495 1.00 15.90 95 GLY A CA 1
ATOM 687 C C . GLY A 1 96 ? 3.083 -12.828 11.945 1.00 11.44 95 GLY A C 1
ATOM 688 O O . GLY A 1 96 ? 3.879 -11.956 12.156 1.00 10.82 95 GLY A O 1
ATOM 689 N N . GLN A 1 97 ? 2.524 -13.553 12.919 1.00 14.38 96 GLN A N 1
ATOM 690 C CA . GLN A 1 97 ? 2.793 -13.264 14.367 1.00 14.06 96 GLN A CA 1
ATOM 691 C C . GLN A 1 97 ? 4.260 -13.471 14.764 1.00 12.61 96 GLN A C 1
ATOM 692 O O . GLN A 1 97 ? 4.725 -12.944 15.776 1.00 10.40 96 GLN A O 1
ATOM 698 N N . ALA A 1 98 ? 5.013 -14.203 13.954 1.00 10.97 97 ALA A N 1
ATOM 699 C CA . ALA A 1 98 ? 6.469 -14.271 14.210 1.00 10.70 97 ALA A CA 1
ATOM 700 C C . ALA A 1 98 ? 7.092 -12.896 14.208 1.00 8.13 97 ALA A C 1
ATOM 701 O O . ALA A 1 98 ? 8.106 -12.639 14.829 1.00 9.12 97 ALA A O 1
ATOM 703 N N . ARG A 1 99 ? 6.483 -11.993 13.451 1.00 8.39 98 ARG A N 1
ATOM 704 C CA . ARG A 1 99 ? 6.997 -10.619 13.349 1.00 8.72 98 ARG A CA 1
ATOM 705 C C . ARG A 1 99 ? 6.865 -9.819 14.659 1.00 8.50 98 ARG A C 1
ATOM 706 O O . ARG A 1 99 ? 7.463 -8.760 14.855 1.00 9.55 98 ARG A O 1
ATOM 714 N N . GLY A 1 100 ? 6.099 -10.403 15.586 1.00 7.03 99 GLY A N 1
ATOM 715 C CA . GLY A 1 100 ? 5.994 -9.814 16.919 1.00 8.17 99 GLY A CA 1
ATOM 716 C C . GLY A 1 100 ? 6.555 -10.627 18.079 1.00 7.38 99 GLY A C 1
ATOM 717 O O . GLY A 1 100 ? 6.412 -10.277 19.260 1.00 7.84 99 GLY A O 1
ATOM 718 N N . GLY A 1 101 ? 7.237 -11.705 17.729 1.00 6.96 100 GLY A N 1
ATOM 719 C CA . GLY A 1 101 ? 7.720 -12.681 18.772 1.00 9.04 100 GLY A CA 1
ATOM 720 C C . GLY A 1 101 ? 8.809 -12.182 19.689 1.00 9.09 100 GLY A C 1
ATOM 721 O O . GLY A 1 101 ? 9.052 -12.763 20.731 1.00 11.11 100 GLY A O 1
ATOM 730 N N . LEU A 1 103 ? 8.702 -9.063 20.838 1.00 7.00 102 LEU A N 1
ATOM 731 C CA . LEU A 1 103 ? 8.138 -7.983 21.657 1.00 6.67 102 LEU A CA 1
ATOM 732 C C . LEU A 1 103 ? 8.105 -8.227 23.167 1.00 6.95 102 LEU A C 1
ATOM 733 O O . LEU A 1 103 ? 8.248 -7.251 23.930 1.00 7.13 102 LEU A O 1
ATOM 738 N N . PRO A 1 104 ? 7.931 -9.489 23.589 1.00 6.70 103 PRO A N 1
ATOM 739 C CA . PRO A 1 104 ? 7.918 -9.705 25.030 1.00 7.22 103 PRO A CA 1
ATOM 740 C C . PRO A 1 104 ? 9.222 -9.407 25.713 1.00 8.77 103 PRO A C 1
ATOM 741 O O . PRO A 1 104 ? 9.256 -9.315 26.955 1.00 9.23 103 PRO A O 1
ATOM 745 N N . LEU A 1 105 ? 10.298 -9.202 24.947 1.00 7.48 104 LEU A N 1
ATOM 746 C CA . LEU A 1 105 ? 11.563 -8.762 25.522 1.00 7.47 104 LEU A CA 1
ATOM 747 C C . LEU A 1 105 ? 11.553 -7.336 26.028 1.00 7.79 104 LEU A C 1
ATOM 748 O O . LEU A 1 105 ? 12.490 -6.876 26.672 1.00 9.65 104 LEU A O 1
ATOM 753 N N . LYS A 1 106 ? 10.487 -6.614 25.717 1.00 8.49 105 LYS A N 1
ATOM 754 C CA . LYS A 1 106 ? 10.325 -5.241 26.191 1.00 7.13 105 LYS A CA 1
ATOM 755 C C . LYS A 1 106 ? 11.446 -4.307 25.789 1.00 6.27 105 LYS A C 1
ATOM 756 O O . LYS A 1 106 ? 12.076 -3.651 26.630 1.00 8.93 105 LYS A O 1
ATOM 762 N N . PRO A 1 107 ? 11.696 -4.188 24.476 1.00 6.33 106 PRO A N 1
ATOM 763 C CA . PRO A 1 107 ? 12.569 -3.149 24.000 1.00 6.97 106 PRO A CA 1
ATOM 764 C C . PRO A 1 107 ? 12.002 -1.771 24.326 1.00 5.92 106 PRO A C 1
ATOM 765 O O . PRO A 1 107 ? 10.847 -1.619 24.621 1.00 6.14 106 PRO A O 1
ATOM 769 N N . ASP A 1 108 ? 12.812 -0.738 24.189 1.00 5.24 107 ASP A N 1
ATOM 770 C CA . ASP A 1 108 ? 12.285 0.631 24.363 1.00 5.86 107 ASP A CA 1
ATOM 771 C C . ASP A 1 108 ? 11.177 0.924 23.330 1.00 6.18 107 ASP A C 1
ATOM 772 O O . ASP A 1 108 ? 10.156 1.555 23.622 1.00 7.06 107 ASP A O 1
ATOM 785 N N . ALA A 1 110 ? 9.641 -0.265 19.038 1.00 4.85 109 ALA A N 1
ATOM 786 C CA . ALA A 1 110 ? 9.622 -1.188 17.915 1.00 3.70 109 ALA A CA 1
ATOM 787 C C . ALA A 1 110 ? 9.056 -0.473 16.720 1.00 5.97 109 ALA A C 1
ATOM 788 O O . ALA A 1 110 ? 8.105 0.314 16.850 1.00 6.59 109 ALA A O 1
ATOM 790 N N A SER A 1 111 ? 9.633 -0.742 15.559 0.40 6.84 110 SER A N 1
ATOM 791 N N B SER A 1 111 ? 9.654 -0.679 15.540 0.60 4.29 110 SER A N 1
ATOM 792 C CA A SER A 1 111 ? 9.097 -0.238 14.309 0.40 7.63 110 SER A CA 1
ATOM 793 C CA B SER A 1 111 ? 9.100 -0.109 14.310 0.60 3.90 110 SER A CA 1
ATOM 794 C C A SER A 1 111 ? 7.752 -0.898 14.053 0.40 6.46 110 SER A C 1
ATOM 795 C C B SER A 1 111 ? 7.834 -0.888 13.951 0.60 3.66 110 SER A C 1
ATOM 796 O O A SER A 1 111 ? 7.498 -2.006 14.482 0.40 7.33 110 SER A O 1
ATOM 797 O O B SER A 1 111 ? 7.758 -2.087 14.176 0.60 2.81 110 SER A O 1
ATOM 802 N N . LEU A 1 112 ? 6.876 -0.178 13.384 1.00 4.73 111 LEU A N 1
ATOM 803 C CA . LEU A 1 112 ? 5.578 -0.717 13.051 1.00 5.14 111 LEU A CA 1
ATOM 804 C C . LEU A 1 112 ? 5.030 -0.100 11.771 1.00 3.58 111 LEU A C 1
ATOM 805 O O . LEU A 1 112 ? 4.942 1.116 11.683 1.00 4.12 111 LEU A O 1
ATOM 810 N N . SER A 1 113 ? 4.662 -0.921 10.814 1.00 4.15 112 SER A N 1
ATOM 811 C CA . SER A 1 113 ? 3.866 -0.463 9.674 1.00 5.48 112 SER A CA 1
ATOM 812 C C . SER A 1 113 ? 2.375 -0.555 10.012 1.00 4.12 112 SER A C 1
ATOM 813 O O . SER A 1 113 ? 1.932 -1.546 10.586 1.00 4.43 112 SER A O 1
ATOM 816 N N . VAL A 1 114 ? 1.622 0.454 9.607 1.00 3.19 113 VAL A N 1
ATOM 817 C CA . VAL A 1 114 ? 0.179 0.514 9.782 1.00 4.84 113 VAL A CA 1
ATOM 818 C C . VAL A 1 114 ? -0.586 0.453 8.487 1.00 5.09 113 VAL A C 1
ATOM 819 O O . VAL A 1 114 ? -1.804 0.523 8.462 1.00 8.10 113 VAL A O 1
ATOM 823 N N . GLY A 1 115 ? 0.147 0.315 7.405 1.00 4.89 114 GLY A N 1
ATOM 824 C CA . GLY A 1 115 ? -0.409 0.138 6.048 1.00 4.87 114 GLY A CA 1
ATOM 825 C C . GLY A 1 115 ? 0.440 -0.762 5.235 1.00 4.61 114 GLY A C 1
ATOM 826 O O . GLY A 1 115 ? 1.511 -1.212 5.691 1.00 5.32 114 GLY A O 1
ATOM 827 N N . SER A 1 116 ? -0.016 -1.002 4.003 1.00 4.19 115 SER A N 1
ATOM 828 C CA . SER A 1 116 ? 0.764 -1.806 3.042 1.00 4.11 115 SER A CA 1
ATOM 829 C C . SER A 1 116 ? 1.142 -0.934 1.870 1.00 3.48 115 SER A C 1
ATOM 830 O O . SER A 1 116 ? 0.617 0.140 1.687 1.00 5.31 115 SER A O 1
ATOM 833 N N . ASN A 1 117 ? 2.042 -1.466 1.075 1.00 4.63 116 ASN A N 1
ATOM 834 C CA . ASN A 1 117 ? 2.614 -0.722 -0.042 1.00 3.95 116 ASN A CA 1
ATOM 835 C C . ASN A 1 117 ? 3.524 -1.676 -0.818 1.00 4.56 116 ASN A C 1
ATOM 836 O O . ASN A 1 117 ? 3.905 -2.738 -0.320 1.00 4.88 116 ASN A O 1
ATOM 841 N N . ASN A 1 118 ? 3.861 -1.292 -2.045 1.00 4.37 117 ASN A N 1
ATOM 842 C CA . ASN A 1 118 ? 4.826 -2.053 -2.784 1.00 5.58 117 ASN A CA 1
ATOM 843 C C . ASN A 1 118 ? 6.269 -1.770 -2.337 1.00 5.34 117 ASN A C 1
ATOM 844 O O . ASN A 1 118 ? 6.558 -0.745 -1.708 1.00 6.13 117 ASN A O 1
ATOM 849 N N . PHE A 1 119 ? 7.101 -2.759 -2.638 1.00 5.76 118 PHE A N 1
ATOM 850 C CA . PHE A 1 119 ? 8.533 -2.794 -2.333 1.00 6.51 118 PHE A CA 1
ATOM 851 C C . PHE A 1 119 ? 9.229 -3.140 -3.643 1.00 8.70 118 PHE A C 1
ATOM 852 O O . PHE A 1 119 ? 8.594 -3.290 -4.687 1.00 7.90 118 PHE A O 1
ATOM 860 N N . PRO A 1 120 ? 10.561 -3.293 -3.596 1.00 9.04 119 PRO A N 1
ATOM 861 C CA . PRO A 1 120 ? 11.289 -3.412 -4.853 1.00 11.00 119 PRO A CA 1
ATOM 862 C C . PRO A 1 120 ? 10.851 -4.581 -5.729 1.00 9.59 119 PRO A C 1
ATOM 863 O O . PRO A 1 120 ? 10.741 -4.432 -6.941 1.00 13.58 119 PRO A O 1
ATOM 867 N N A SER A 1 121 ? 10.512 -5.672 -5.052 0.60 8.02 120 SER A N 1
ATOM 868 N N B SER A 1 121 ? 10.547 -5.709 -5.095 0.40 9.76 120 SER A N 1
ATOM 869 C CA A SER A 1 121 ? 10.183 -6.940 -5.741 0.60 8.09 120 SER A CA 1
ATOM 870 C CA B SER A 1 121 ? 10.088 -6.910 -5.845 0.40 10.38 120 SER A CA 1
ATOM 871 C C A SER A 1 121 ? 8.936 -7.662 -5.268 0.60 8.38 120 SER A C 1
ATOM 872 C C B SER A 1 121 ? 8.975 -7.695 -5.172 0.40 9.56 120 SER A C 1
ATOM 873 O O A SER A 1 121 ? 8.632 -8.768 -5.742 0.60 9.03 120 SER A O 1
ATOM 874 O O B SER A 1 121 ? 8.848 -8.907 -5.324 0.40 9.19 120 SER A O 1
ATOM 879 N N . ARG A 1 122 ? 8.168 -6.995 -4.406 1.00 8.84 121 ARG A N 1
ATOM 880 C CA . ARG A 1 122 ? 7.042 -7.618 -3.772 1.00 8.25 121 ARG A CA 1
ATOM 881 C C . ARG A 1 122 ? 6.106 -6.593 -3.192 1.00 6.71 121 ARG A C 1
ATOM 882 O O . ARG A 1 122 ? 6.439 -5.404 -3.132 1.00 7.39 121 ARG A O 1
ATOM 890 N N . VAL A 1 123 ? 4.944 -7.070 -2.787 1.00 5.47 122 VAL A N 1
ATOM 891 C CA . VAL A 1 123 ? 4.043 -6.335 -1.894 1.00 6.01 122 VAL A CA 1
ATOM 892 C C . VAL A 1 123 ? 4.611 -6.453 -0.500 1.00 5.88 122 VAL A C 1
ATOM 893 O O . VAL A 1 123 ? 4.938 -7.531 -0.037 1.00 7.00 122 VAL A O 1
ATOM 897 N N . TYR A 1 124 ? 4.746 -5.326 0.194 1.00 5.72 123 TYR A N 1
ATOM 898 C CA . TYR A 1 124 ? 5.114 -5.316 1.632 1.00 5.83 123 TYR A CA 1
ATOM 899 C C . TYR A 1 124 ? 3.778 -5.420 2.400 1.00 6.56 123 TYR A C 1
ATOM 900 O O . TYR A 1 124 ? 3.032 -4.443 2.570 1.00 6.13 123 TYR A O 1
ATOM 909 N N A GLU A 1 125 ? 3.474 -6.648 2.795 0.70 4.94 124 GLU A N 1
ATOM 910 N N B GLU A 1 125 ? 3.477 -6.647 2.799 0.30 6.00 124 GLU A N 1
ATOM 911 C CA A GLU A 1 125 ? 2.186 -7.003 3.315 0.70 7.21 124 GLU A CA 1
ATOM 912 C CA B GLU A 1 125 ? 2.182 -7.023 3.357 0.30 7.24 124 GLU A CA 1
ATOM 913 C C A GLU A 1 125 ? 2.097 -6.706 4.801 0.70 6.73 124 GLU A C 1
ATOM 914 C C B GLU A 1 125 ? 2.009 -6.824 4.860 0.30 6.03 124 GLU A C 1
ATOM 915 O O A GLU A 1 125 ? 2.928 -7.163 5.571 0.70 6.45 124 GLU A O 1
ATOM 916 O O B GLU A 1 125 ? 2.631 -7.493 5.705 0.30 2.59 124 GLU A O 1
ATOM 927 N N . ASN A 1 126 ? 1.085 -5.927 5.162 1.00 5.66 125 ASN A N 1
ATOM 928 C CA . ASN A 1 126 ? 0.735 -5.599 6.535 1.00 6.24 125 ASN A CA 1
ATOM 929 C C . ASN A 1 126 ? -0.766 -5.651 6.702 1.00 4.44 125 ASN A C 1
ATOM 930 O O . ASN A 1 126 ? -1.383 -4.621 6.822 1.00 5.82 125 ASN A O 1
ATOM 935 N N . PRO A 1 127 ? -1.333 -6.854 6.784 1.00 5.89 126 PRO A N 1
ATOM 936 C CA . PRO A 1 127 ? -2.765 -6.906 6.816 1.00 6.47 126 PRO A CA 1
ATOM 937 C C . PRO A 1 127 ? -3.306 -6.277 8.063 1.00 5.99 126 PRO A C 1
ATOM 938 O O . PRO A 1 127 ? -2.640 -6.313 9.107 1.00 6.31 126 PRO A O 1
ATOM 942 N N . PRO A 1 128 ? -4.518 -5.694 7.964 1.00 5.29 127 PRO A N 1
ATOM 943 C CA . PRO A 1 128 ? -5.060 -4.990 9.118 1.00 6.38 127 PRO A CA 1
ATOM 944 C C . PRO A 1 128 ? -5.091 -5.823 10.402 1.00 6.29 127 PRO A C 1
ATOM 945 O O . PRO A 1 128 ? -4.804 -5.287 11.454 1.00 6.64 127 PRO A O 1
ATOM 949 N N . ASP A 1 129 ? -5.344 -7.102 10.307 1.00 6.79 128 ASP A N 1
ATOM 950 C CA . ASP A 1 129 ? -5.391 -7.911 11.517 1.00 5.76 128 ASP A CA 1
ATOM 951 C C . ASP A 1 129 ? -4.015 -8.008 12.154 1.00 6.48 128 ASP A C 1
ATOM 952 O O . ASP A 1 129 ? -3.897 -8.039 13.407 1.00 7.61 128 ASP A O 1
ATOM 957 N N . LEU A 1 130 ? -2.970 -8.083 11.345 1.00 5.56 129 LEU A N 1
ATOM 958 C CA . LEU A 1 130 ? -1.605 -8.133 11.860 1.00 5.88 129 LEU A CA 1
ATOM 959 C C . LEU A 1 130 ? -1.215 -6.795 12.475 1.00 4.99 129 LEU A C 1
ATOM 960 O O . LEU A 1 130 ? -0.619 -6.768 13.559 1.00 5.30 129 LEU A O 1
ATOM 965 N N . VAL A 1 131 ? -1.546 -5.701 11.829 1.00 4.61 130 VAL A N 1
ATOM 966 C CA . VAL A 1 131 ? -1.267 -4.396 12.387 1.00 5.68 130 VAL A CA 1
ATOM 967 C C . VAL A 1 131 ? -1.901 -4.284 13.765 1.00 6.00 130 VAL A C 1
ATOM 968 O O . VAL A 1 131 ? -1.271 -3.874 14.732 1.00 6.43 130 VAL A O 1
ATOM 972 N N . ASP A 1 132 ? -3.156 -4.683 13.863 1.00 4.77 131 ASP A N 1
ATOM 973 C CA . ASP A 1 132 ? -3.879 -4.554 15.135 1.00 4.92 131 ASP A CA 1
ATOM 974 C C . ASP A 1 132 ? -3.265 -5.446 16.205 1.00 5.15 131 ASP A C 1
ATOM 975 O O . ASP A 1 132 ? -3.121 -5.046 17.382 1.00 5.83 131 ASP A O 1
ATOM 980 N N . TRP A 1 133 ? -2.856 -6.633 15.829 1.00 4.94 132 TRP A N 1
ATOM 981 C CA . TRP A 1 133 ? -2.240 -7.554 16.782 1.00 5.24 132 TRP A CA 1
ATOM 982 C C . TRP A 1 133 ? -0.913 -7.017 17.271 1.00 5.12 132 TRP A C 1
ATOM 983 O O . TRP A 1 133 ? -0.602 -7.042 18.482 1.00 5.83 132 TRP A O 1
ATOM 994 N N . LEU A 1 134 ? -0.078 -6.568 16.365 1.00 4.22 133 LEU A N 1
ATOM 995 C CA . LEU A 1 134 ? 1.221 -6.010 16.742 1.00 3.26 133 LEU A CA 1
ATOM 996 C C . LEU A 1 134 ? 1.022 -4.810 17.648 1.00 4.83 133 LEU A C 1
ATOM 997 O O . LEU A 1 134 ? 1.711 -4.650 18.673 1.00 5.13 133 LEU A O 1
ATOM 1002 N N . ALA A 1 135 ? 0.057 -3.981 17.311 1.00 4.96 134 ALA A N 1
ATOM 1003 C CA . ALA A 1 135 ? -0.189 -2.799 18.156 1.00 5.48 134 ALA A CA 1
ATOM 1004 C C . ALA A 1 135 ? -0.626 -3.220 19.561 1.00 5.78 134 ALA A C 1
ATOM 1005 O O . ALA A 1 135 ? -0.221 -2.628 20.571 1.00 4.85 134 ALA A O 1
ATOM 1007 N N . ALA A 1 136 ? -1.458 -4.243 19.646 1.00 5.18 135 ALA A N 1
ATOM 1008 C CA . ALA A 1 136 ? -1.945 -4.717 20.960 1.00 5.62 135 ALA A CA 1
ATOM 1009 C C . ALA A 1 136 ? -0.797 -5.268 21.773 1.00 5.33 135 ALA A C 1
ATOM 1010 O O . ALA A 1 136 ? -0.707 -5.052 22.966 1.00 5.84 135 ALA A O 1
ATOM 1012 N N . GLN A 1 137 ? 0.082 -5.993 21.129 1.00 5.90 136 GLN A N 1
ATOM 1013 C CA . GLN A 1 137 ? 1.276 -6.514 21.821 1.00 5.66 136 GLN A CA 1
ATOM 1014 C C . GLN A 1 137 ? 2.132 -5.380 22.336 1.00 4.95 136 GLN A C 1
ATOM 1015 O O . GLN A 1 137 ? 2.627 -5.406 23.484 1.00 6.64 136 GLN A O 1
ATOM 1029 N N . ARG A 1 139 ? 1.046 -2.409 23.214 1.00 4.86 138 ARG A N 1
ATOM 1030 C CA . ARG A 1 139 ? 0.359 -1.884 24.390 1.00 4.86 138 ARG A CA 1
ATOM 1031 C C . ARG A 1 139 ? 0.627 -2.736 25.603 1.00 5.20 138 ARG A C 1
ATOM 1032 O O . ARG A 1 139 ? 0.944 -2.241 26.686 1.00 5.74 138 ARG A O 1
ATOM 1040 N N A SER A 1 140 ? 0.482 -4.038 25.431 0.60 5.24 139 SER A N 1
ATOM 1041 N N B SER A 1 140 ? 0.552 -4.039 25.420 0.40 5.67 139 SER A N 1
ATOM 1042 C CA A SER A 1 140 ? 0.684 -4.989 26.538 0.60 5.76 139 SER A CA 1
ATOM 1043 C CA B SER A 1 140 ? 0.683 -4.964 26.548 0.40 5.80 139 SER A CA 1
ATOM 1044 C C A SER A 1 140 ? 2.062 -4.806 27.175 0.60 6.56 139 SER A C 1
ATOM 1045 C C B SER A 1 140 ? 2.067 -4.927 27.176 0.40 6.40 139 SER A C 1
ATOM 1046 O O A SER A 1 140 ? 2.221 -4.636 28.402 0.60 3.81 139 SER A O 1
ATOM 1047 O O B SER A 1 140 ? 2.220 -5.031 28.408 0.40 7.39 139 SER A O 1
ATOM 1052 N N . TYR A 1 141 ? 3.081 -4.797 26.321 1.00 6.32 140 TYR A N 1
ATOM 1053 C CA . TYR A 1 141 ? 4.477 -4.765 26.762 1.00 5.18 140 TYR A CA 1
ATOM 1054 C C . TYR A 1 141 ? 5.035 -3.394 26.915 1.00 6.03 140 TYR A C 1
ATOM 1055 O O . TYR A 1 141 ? 6.212 -3.248 27.257 1.00 6.76 140 TYR A O 1
ATOM 1064 N N . ARG A 1 142 ? 4.210 -2.375 26.751 1.00 6.14 141 ARG A N 1
ATOM 1065 C CA . ARG A 1 142 ? 4.601 -0.947 26.868 1.00 6.47 141 ARG A CA 1
ATOM 1066 C C . ARG A 1 142 ? 5.835 -0.612 26.026 1.00 5.38 141 ARG A C 1
ATOM 1067 O O . ARG A 1 142 ? 6.850 -0.057 26.500 1.00 6.89 141 ARG A O 1
ATOM 1075 N N . VAL A 1 143 ? 5.714 -0.928 24.734 1.00 5.16 142 VAL A N 1
ATOM 1076 C CA . VAL A 1 143 ? 6.739 -0.703 23.749 1.00 4.63 142 VAL A CA 1
ATOM 1077 C C . VAL A 1 143 ? 6.238 0.403 22.852 1.00 5.93 142 VAL A C 1
ATOM 1078 O O . VAL A 1 143 ? 5.176 0.261 22.239 1.00 6.37 142 VAL A O 1
ATOM 1082 N N . THR A 1 144 ? 6.951 1.524 22.787 1.00 5.84 143 THR A N 1
ATOM 1083 C CA . THR A 1 144 ? 6.494 2.673 21.991 1.00 6.32 143 THR A CA 1
ATOM 1084 C C . THR A 1 144 ? 6.803 2.369 20.524 1.00 6.75 143 THR A C 1
ATOM 1085 O O . THR A 1 144 ? 7.960 2.108 20.172 1.00 5.79 143 THR A O 1
ATOM 1089 N N . PRO A 1 145 ? 5.795 2.409 19.646 1.00 5.47 144 PRO A N 1
ATOM 1090 C CA . PRO A 1 145 ? 6.075 2.248 18.240 1.00 5.06 144 PRO A CA 1
ATOM 1091 C C . PRO A 1 145 ? 6.754 3.433 17.615 1.00 6.10 144 PRO A C 1
ATOM 1092 O O . PRO A 1 145 ? 6.576 4.570 18.010 1.00 7.08 144 PRO A O 1
ATOM 1096 N N . GLU A 1 146 ? 7.563 3.160 16.589 1.00 5.19 145 GLU A N 1
ATOM 1097 C CA . GLU A 1 146 ? 7.904 4.153 15.584 1.00 4.99 145 GLU A CA 1
ATOM 1098 C C . GLU A 1 146 ? 7.187 3.705 14.335 1.00 4.80 145 GLU A C 1
ATOM 1099 O O . GLU A 1 146 ? 7.405 2.593 13.833 1.00 5.82 145 GLU A O 1
ATOM 1105 N N . ILE A 1 147 ? 6.291 4.543 13.837 1.00 4.61 146 ILE A N 1
ATOM 1106 C CA . ILE A 1 147 ? 5.485 4.183 12.677 1.00 4.81 146 ILE A CA 1
ATOM 1107 C C . ILE A 1 147 ? 6.309 4.366 11.423 1.00 5.99 146 ILE A C 1
ATOM 1108 O O . ILE A 1 147 ? 6.810 5.454 11.151 1.00 5.49 146 ILE A O 1
ATOM 1113 N N A GLU A 1 148 ? 6.386 3.345 10.589 0.70 5.38 147 GLU A N 1
ATOM 1114 N N B GLU A 1 148 ? 6.456 3.311 10.639 0.30 6.29 147 GLU A N 1
ATOM 1115 C CA A GLU A 1 148 ? 7.154 3.405 9.360 0.70 3.82 147 GLU A CA 1
ATOM 1116 C CA B GLU A 1 148 ? 7.164 3.414 9.360 0.30 5.91 147 GLU A CA 1
ATOM 1117 C C A GLU A 1 148 ? 6.147 3.682 8.264 0.70 5.59 147 GLU A C 1
ATOM 1118 C C B GLU A 1 148 ? 6.126 3.685 8.281 0.30 6.20 147 GLU A C 1
ATOM 1119 O O A GLU A 1 148 ? 5.472 2.771 7.758 0.70 7.63 147 GLU A O 1
ATOM 1120 O O B GLU A 1 148 ? 5.429 2.782 7.808 0.30 7.31 147 GLU A O 1
ATOM 1131 N N . ALA A 1 149 ? 6.021 4.954 7.919 1.00 5.37 148 ALA A N 1
ATOM 1132 C CA . ALA A 1 149 ? 5.020 5.414 6.954 1.00 5.10 148 ALA A CA 1
ATOM 1133 C C . ALA A 1 149 ? 5.638 5.436 5.549 1.00 4.46 148 ALA A C 1
ATOM 1134 O O . ALA A 1 149 ? 6.496 6.259 5.258 1.00 5.64 148 ALA A O 1
ATOM 1136 N N . PHE A 1 150 ? 5.180 4.527 4.706 1.00 4.73 149 PHE A N 1
ATOM 1137 C CA . PHE A 1 150 ? 5.672 4.381 3.336 1.00 4.68 149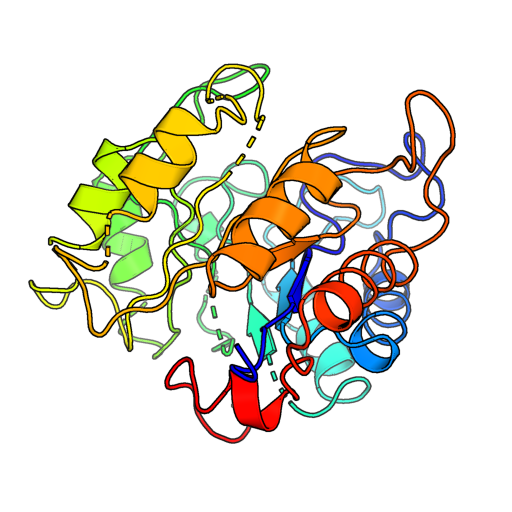 PHE A CA 1
ATOM 1138 C C . PHE A 1 150 ? 4.806 5.129 2.324 1.00 4.87 149 PHE A C 1
ATOM 1139 O O . PHE A 1 150 ? 5.095 5.172 1.130 1.00 5.56 149 PHE A O 1
ATOM 1147 N N . ASP A 1 151 ? 3.742 5.739 2.815 1.00 4.78 150 ASP A N 1
ATOM 1148 C CA . ASP A 1 151 ? 2.810 6.495 1.953 1.00 4.19 150 ASP A CA 1
ATOM 1149 C C . ASP A 1 151 ? 1.953 7.408 2.815 1.00 4.37 150 ASP A C 1
ATOM 1150 O O . ASP A 1 151 ? 1.963 7.310 4.041 1.00 4.59 150 ASP A O 1
ATOM 1155 N N . LEU A 1 152 ? 1.239 8.337 2.167 1.00 4.52 151 LEU A N 1
ATOM 1156 C CA . LEU A 1 152 ? 0.509 9.345 2.894 1.00 4.43 151 LEU A CA 1
ATOM 1157 C C . LEU A 1 152 ? -0.566 8.775 3.792 1.00 4.12 151 LEU A C 1
ATOM 1158 O O . LEU A 1 152 ? -0.744 9.210 4.939 1.00 4.92 151 LEU A O 1
ATOM 1163 N N . SER A 1 153 ? -1.344 7.829 3.302 1.00 4.79 152 SER A N 1
ATOM 1164 C CA . SER A 1 153 ? -2.449 7.321 4.121 1.00 4.95 152 SER A CA 1
ATOM 1165 C C . SER A 1 153 ? -1.905 6.666 5.370 1.00 3.89 152 SER A C 1
ATOM 1166 O O . SER A 1 153 ? -2.611 6.587 6.358 1.00 4.78 152 SER A O 1
ATOM 1169 N N . HIS A 1 154 ? -0.657 6.207 5.364 1.00 4.29 153 HIS A N 1
ATOM 1170 C CA . HIS A 1 154 ? -0.096 5.576 6.575 1.00 3.86 153 HIS A CA 1
ATOM 1171 C C . HIS A 1 154 ? 0.101 6.567 7.704 1.00 3.82 153 HIS A C 1
ATOM 1172 O O . HIS A 1 154 ? -0.121 6.302 8.855 1.00 4.52 153 HIS A O 1
ATOM 1179 N N . ILE A 1 155 ? 0.451 7.784 7.317 1.00 4.46 154 ILE A N 1
ATOM 1180 C CA . ILE A 1 155 ? 0.598 8.888 8.265 1.00 4.63 154 ILE A CA 1
ATOM 1181 C C . ILE A 1 155 ? -0.762 9.215 8.887 1.00 5.20 154 ILE A C 1
ATOM 1182 O O . ILE A 1 155 ? -0.951 9.245 10.092 1.00 5.37 154 ILE A O 1
ATOM 1187 N N . LEU A 1 156 ? -1.767 9.337 8.057 1.00 4.30 155 LEU A N 1
ATOM 1188 C CA . LEU A 1 156 ? -3.110 9.659 8.526 1.00 5.42 155 LEU A CA 1
ATOM 1189 C C . LEU A 1 156 ? -3.674 8.568 9.417 1.00 6.62 155 LEU A C 1
ATOM 1190 O O . LEU A 1 156 ? -4.306 8.837 10.447 1.00 6.73 155 LEU A O 1
ATOM 1195 N N . ARG A 1 157 ? -3.446 7.330 9.012 1.00 5.41 156 ARG A N 1
ATOM 1196 C CA . ARG A 1 157 ? -3.898 6.162 9.767 1.00 7.26 156 ARG A CA 1
ATOM 1197 C C . ARG A 1 157 ? -3.258 6.156 11.157 1.00 6.27 156 ARG A C 1
ATOM 1198 O O . ARG A 1 157 ? -3.926 5.942 12.167 1.00 7.30 156 ARG A O 1
ATOM 1206 N N . ALA A 1 158 ? -1.968 6.419 11.184 1.00 5.95 157 ALA A N 1
ATOM 1207 C CA . ALA A 1 158 ? -1.259 6.433 12.467 1.00 6.17 157 ALA A CA 1
ATOM 1208 C C . ALA A 1 158 ? -1.838 7.505 13.404 1.00 6.13 157 ALA A C 1
ATOM 1209 O O . ALA A 1 158 ? -1.995 7.286 14.595 1.00 6.36 157 ALA A O 1
ATOM 1211 N N . ILE A 1 159 ? -2.088 8.698 12.852 1.00 5.83 158 ILE A N 1
ATOM 1212 C CA . ILE A 1 159 ? -2.685 9.784 13.623 1.00 6.13 158 ILE A CA 1
ATOM 1213 C C . ILE A 1 159 ? -4.038 9.391 14.193 1.00 6.62 158 ILE A C 1
ATOM 1214 O O . ILE A 1 159 ? -4.319 9.580 15.401 1.00 6.76 158 ILE A O 1
ATOM 1219 N N . ASP A 1 160 ? -4.864 8.802 13.341 1.00 5.90 159 ASP A N 1
ATOM 1220 C CA . ASP A 1 160 ? -6.184 8.315 13.788 1.00 7.13 159 ASP A CA 1
ATOM 1221 C C . ASP A 1 160 ? -6.059 7.235 14.857 1.00 6.79 159 ASP A C 1
ATOM 1222 O O . ASP A 1 160 ? -6.707 7.282 15.936 1.00 8.30 159 ASP A O 1
ATOM 1235 N N . HIS A 1 162 ? -3.591 6.644 16.868 1.00 5.89 161 HIS A N 1
ATOM 1236 C CA . HIS A 1 162 ? -3.081 7.184 18.092 1.00 5.83 161 HIS A CA 1
ATOM 1237 C C . HIS A 1 162 ? -4.145 7.873 18.908 1.00 6.77 161 HIS A C 1
ATOM 1238 O O . HIS A 1 162 ? -4.207 7.717 20.131 1.00 7.86 161 HIS A O 1
ATOM 1245 N N . GLY A 1 163 ? -4.983 8.630 18.242 1.00 6.45 162 GLY A N 1
ATOM 1246 C CA . GLY A 1 163 ? -6.078 9.370 18.923 1.00 7.23 162 GLY A CA 1
ATOM 1247 C C . GLY A 1 163 ? -7.059 8.456 19.584 1.00 9.07 162 GLY A C 1
ATOM 1248 O O . GLY A 1 163 ? -7.648 8.808 20.588 1.00 12.25 162 GLY A O 1
ATOM 1249 N N A ARG A 1 164 ? -7.214 7.276 18.987 0.60 8.03 163 ARG A N 1
ATOM 1250 N N B ARG A 1 164 ? -7.183 7.250 19.107 0.40 6.62 163 ARG A N 1
ATOM 1251 C CA A ARG A 1 164 ? -8.133 6.170 19.397 0.60 8.30 163 ARG A CA 1
ATOM 1252 C CA B ARG A 1 164 ? -8.174 6.365 19.680 0.40 6.03 163 ARG A CA 1
ATOM 1253 C C A ARG A 1 164 ? -7.539 5.204 20.463 0.60 8.26 163 ARG A C 1
ATOM 1254 C C B ARG A 1 164 ? -7.599 5.412 20.705 0.40 6.26 163 ARG A C 1
ATOM 1255 O O A ARG A 1 164 ? -8.179 4.237 20.902 0.60 8.10 163 ARG A O 1
ATOM 1256 O O B ARG A 1 164 ? -8.319 4.706 21.401 0.40 7.52 163 ARG A O 1
ATOM 1271 N N . GLY A 1 165 ? -6.286 5.432 20.829 1.00 6.77 164 GLY A N 1
ATOM 1272 C CA . GLY A 1 165 ? -5.613 4.635 21.849 1.00 6.28 164 GLY A CA 1
ATOM 1273 C C . GLY A 1 165 ? -4.901 3.366 21.405 1.00 5.96 164 GLY A C 1
ATOM 1274 O O . GLY A 1 165 ? -4.371 2.587 22.219 1.00 6.89 164 GLY A O 1
ATOM 1275 N N A LEU A 1 166 ? -4.907 3.118 20.103 0.70 5.58 165 LEU A N 1
ATOM 1276 N N B LEU A 1 166 ? -4.879 3.137 20.103 0.30 6.31 165 LEU A N 1
ATOM 1277 C CA A LEU A 1 166 ? -4.322 1.882 19.595 0.70 6.02 165 LEU A CA 1
ATOM 1278 C CA B LEU A 1 166 ? -4.303 1.897 19.585 0.30 6.85 165 LEU A CA 1
ATOM 1279 C C A LEU A 1 166 ? -2.801 1.817 19.697 0.70 6.41 165 LEU A C 1
ATOM 1280 C C B LEU A 1 166 ? -2.789 1.817 19.706 0.30 6.51 165 LEU A C 1
ATOM 1281 O O A LEU A 1 166 ? -2.247 0.728 19.717 0.70 6.19 165 LEU A O 1
ATOM 1282 O O B LEU A 1 166 ? -2.224 0.732 19.776 0.30 6.44 165 LEU A O 1
ATOM 1291 N N . LEU A 1 167 ? -2.152 2.978 19.713 1.00 5.61 166 LEU A N 1
ATOM 1292 C CA . LEU A 1 167 ? -0.684 3.074 19.671 1.00 5.90 166 LEU A CA 1
ATOM 1293 C C . LEU A 1 167 ? -0.129 3.524 21.006 1.00 8.45 166 LEU A C 1
ATOM 1294 O O . LEU A 1 167 ? -0.294 4.644 21.445 1.00 8.38 166 LEU A O 1
ATOM 1299 N N . TYR A 1 168 ? 0.651 2.640 21.595 1.00 5.03 167 TYR A N 1
ATOM 1300 C CA . TYR A 1 168 ? 1.194 2.841 22.936 1.00 5.79 167 TYR A CA 1
ATOM 1301 C C . TYR A 1 168 ? 2.090 4.073 22.946 1.00 5.90 167 TYR A C 1
ATOM 1302 O O . TYR A 1 168 ? 2.844 4.342 21.984 1.00 7.64 167 TYR A O 1
ATOM 1311 N N . GLY A 1 169 ? 2.074 4.806 24.046 1.00 5.07 168 GLY A N 1
ATOM 1312 C CA . GLY A 1 169 ? 2.994 5.930 24.229 1.00 4.91 168 GLY A CA 1
ATOM 1313 C C . GLY A 1 169 ? 2.716 7.097 23.358 1.00 5.79 168 GLY A C 1
ATOM 1314 O O . GLY A 1 169 ? 1.624 7.321 22.935 1.00 6.83 168 GLY A O 1
ATOM 1315 N N A LYS A 1 170 ? 3.767 7.887 23.155 0.70 6.54 169 LYS A N 1
ATOM 1316 N N B LYS A 1 170 ? 3.767 7.895 23.168 0.30 5.38 169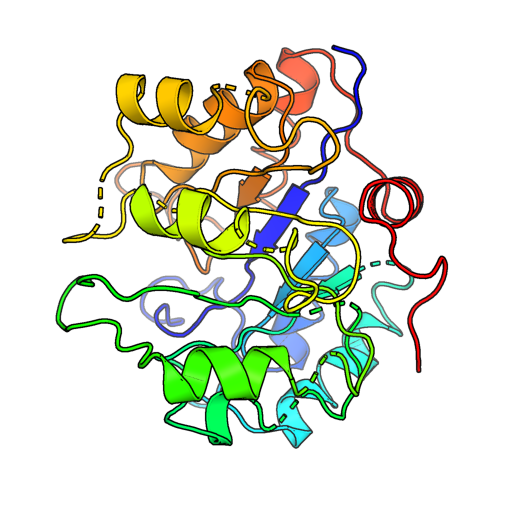 LYS A N 1
ATOM 1317 C CA A LYS A 1 170 ? 3.725 9.113 22.393 0.70 6.87 169 LYS A CA 1
ATOM 1318 C CA B LYS A 1 170 ? 3.737 9.127 22.377 0.30 4.95 169 LYS A CA 1
ATOM 1319 C C A LYS A 1 170 ? 3.936 8.760 20.916 0.70 5.99 169 LYS A C 1
ATOM 1320 C C B LYS A 1 170 ? 4.004 8.817 20.909 0.30 5.00 169 LYS A C 1
ATOM 1321 O O A LYS A 1 170 ? 4.701 7.844 20.572 0.70 6.05 169 LYS A O 1
ATOM 1322 O O B LYS A 1 170 ? 4.910 8.042 20.561 0.30 4.31 169 LYS A O 1
ATOM 1333 N N . LEU A 1 171 ? 3.227 9.470 20.063 1.00 5.18 170 LEU A N 1
ATOM 1334 C CA . LEU A 1 171 ? 3.272 9.200 18.613 1.00 4.14 170 LEU A CA 1
ATOM 1335 C C . LEU A 1 171 ? 4.617 9.663 18.011 1.00 3.86 170 LEU A C 1
ATOM 1336 O O . LEU A 1 171 ? 5.021 10.819 18.153 1.00 5.46 170 LEU A O 1
ATOM 1341 N N . TYR A 1 172 ? 5.274 8.741 17.294 1.00 4.36 171 TYR A N 1
ATOM 1342 C CA . TYR A 1 172 ? 6.497 9.013 16.543 1.00 4.26 171 TYR A CA 1
ATOM 1343 C C . TYR A 1 172 ? 6.335 8.413 15.152 1.00 4.17 171 TYR A C 1
ATOM 1344 O O . TYR A 1 172 ? 6.171 7.217 15.046 1.00 4.89 171 TYR A O 1
ATOM 1353 N N . VAL A 1 173 ? 6.320 9.255 14.118 1.00 5.07 172 VAL A N 1
ATOM 1354 C CA . VAL A 1 173 ? 6.074 8.811 12.722 1.00 4.65 172 VAL A CA 1
ATOM 1355 C C . VAL A 1 173 ? 7.324 9.066 11.922 1.00 5.14 172 VAL A C 1
ATOM 1356 O O . VAL A 1 173 ? 7.875 10.178 11.922 1.00 4.99 172 VAL A O 1
ATOM 1360 N N . GLN A 1 174 ? 7.770 8.032 11.207 1.00 3.54 173 GLN A N 1
ATOM 1361 C CA . GLN A 1 174 ? 8.894 8.111 10.271 1.00 3.97 173 GLN A CA 1
ATOM 1362 C C . GLN A 1 174 ? 8.418 8.101 8.838 1.00 4.28 173 GLN A C 1
ATOM 1363 O O . GLN A 1 174 ? 7.732 7.166 8.415 1.00 4.93 173 GLN A O 1
ATOM 1369 N N . PHE A 1 175 ? 8.790 9.126 8.083 1.00 3.92 174 PHE A N 1
ATOM 1370 C CA . PHE A 1 175 ? 8.491 9.191 6.678 1.00 3.78 174 PHE A CA 1
ATOM 1371 C C . PHE A 1 175 ? 9.613 8.401 5.975 1.00 5.85 174 PHE A C 1
ATOM 1372 O O . PHE A 1 175 ? 10.751 8.849 5.989 1.00 5.58 174 PHE A O 1
ATOM 1380 N N . VAL A 1 176 ? 9.320 7.270 5.341 1.00 4.62 175 VAL A N 1
ATOM 1381 C CA . VAL A 1 176 ? 10.333 6.447 4.660 1.00 4.44 175 VAL A CA 1
ATOM 1382 C C . VAL A 1 176 ? 10.213 6.731 3.178 1.00 4.43 175 VAL A C 1
ATOM 1383 O O . VAL A 1 176 ? 9.160 6.488 2.565 1.00 6.25 175 VAL A O 1
ATOM 1395 N N . GLY A 1 178 ? 12.114 6.907 -0.826 1.00 6.48 177 GLY A N 1
ATOM 1396 C CA . GLY A 1 178 ? 13.108 6.386 -1.768 1.00 6.99 177 GLY A CA 1
ATOM 1397 C C . GLY A 1 178 ? 13.118 4.884 -1.975 1.00 7.50 177 GLY A C 1
ATOM 1398 O O . GLY A 1 178 ? 13.984 4.348 -2.635 1.00 8.43 177 GLY A O 1
ATOM 1399 N N . VAL A 1 179 ? 12.159 4.166 -1.380 1.00 8.62 178 VAL A N 1
ATOM 1400 C CA . VAL A 1 179 ? 12.068 2.709 -1.580 1.00 9.88 178 VAL A CA 1
ATOM 1401 C C . VAL A 1 179 ? 11.414 2.530 -2.956 1.00 9.55 178 VAL A C 1
ATOM 1402 O O . VAL A 1 179 ? 10.389 3.111 -3.270 1.00 9.91 178 VAL A O 1
ATOM 1406 N N . LYS A 1 180 ? 12.054 1.689 -3.741 1.00 10.57 179 LYS A N 1
ATOM 1407 C CA . LYS A 1 180 ? 11.564 1.382 -5.099 1.00 10.93 179 LYS A CA 1
ATOM 1408 C C . LYS A 1 180 ? 10.148 0.792 -5.013 1.00 9.12 179 LYS A C 1
ATOM 1409 O O . LYS A 1 180 ? 9.871 -0.115 -4.225 1.00 8.98 179 LYS A O 1
ATOM 1415 N N . ASN A 1 181 ? 9.288 1.414 -5.799 1.00 9.22 180 ASN A N 1
ATOM 1416 C CA . ASN A 1 181 ? 7.850 1.050 -5.920 1.00 10.18 180 ASN A CA 1
ATOM 1417 C C . ASN A 1 181 ? 6.960 1.528 -4.823 1.00 11.34 180 ASN A C 1
ATOM 1418 O O . ASN A 1 181 ? 5.754 1.341 -4.900 1.00 11.70 180 ASN A O 1
ATOM 1423 N N . ALA A 1 182 ? 7.549 2.260 -3.879 1.00 9.40 181 ALA A N 1
ATOM 1424 C CA . ALA A 1 182 ? 6.808 2.905 -2.790 1.00 10.92 181 ALA A CA 1
ATOM 1425 C C . ALA A 1 182 ? 6.795 4.425 -3.059 1.00 8.40 181 ALA A C 1
ATOM 1426 O O . ALA A 1 182 ? 6.522 4.880 -4.171 1.00 15.34 181 ALA A O 1
ATOM 1444 N N . PRO A 1 184 ? 8.764 7.859 -3.528 1.00 6.56 183 PRO A N 1
ATOM 1445 C CA . PRO A 1 184 ? 10.084 8.437 -3.767 1.00 7.30 183 PRO A CA 1
ATOM 1446 C C . PRO A 1 184 ? 10.392 9.581 -2.830 1.00 6.46 183 PRO A C 1
ATOM 1447 O O . PRO A 1 184 ? 9.548 10.096 -2.125 1.00 6.68 183 PRO A O 1
ATOM 1451 N N . ALA A 1 185 ? 11.659 9.922 -2.813 1.00 7.06 184 ALA A N 1
ATOM 1452 C CA . ALA A 1 185 ? 12.093 11.104 -2.057 1.00 6.29 184 ALA A CA 1
ATOM 1453 C C . ALA A 1 185 ? 11.727 12.320 -2.896 1.00 7.54 184 ALA A C 1
ATOM 1454 O O . ALA A 1 185 ? 12.390 12.647 -3.880 1.00 10.08 184 ALA A O 1
ATOM 1456 N N . ASP A 1 186 ? 10.611 12.920 -2.556 1.00 6.55 185 ASP A N 1
ATOM 1457 C CA . ASP A 1 186 ? 9.971 14.012 -3.328 1.00 6.14 185 ASP A CA 1
ATOM 1458 C C . ASP A 1 186 ? 9.781 15.149 -2.342 1.00 5.60 185 ASP A C 1
ATOM 1459 O O . ASP A 1 186 ? 9.144 14.983 -1.335 1.00 6.17 185 ASP A O 1
ATOM 1464 N N . ARG A 1 187 ? 10.413 16.269 -2.599 1.00 6.56 186 ARG A N 1
ATOM 1465 C CA . ARG A 1 187 ? 10.442 17.347 -1.625 1.00 4.47 186 ARG A CA 1
ATOM 1466 C C . ARG A 1 187 ? 9.040 17.909 -1.326 1.00 4.82 186 ARG A C 1
ATOM 1467 O O . ARG A 1 187 ? 8.733 18.270 -0.189 1.00 6.62 186 ARG A O 1
ATOM 1475 N N . GLU A 1 188 ? 8.212 18.052 -2.358 1.00 6.37 187 GLU A N 1
ATOM 1476 C CA . GLU A 1 188 ? 6.867 18.574 -2.166 1.00 6.76 187 GLU A CA 1
ATOM 1477 C C . GLU A 1 188 ? 6.075 17.639 -1.298 1.00 5.31 187 GLU A C 1
ATOM 1478 O O . GLU A 1 188 ? 5.333 18.045 -0.408 1.00 6.63 187 GLU A O 1
ATOM 1484 N N . VAL A 1 189 ? 6.202 16.328 -1.548 1.00 5.72 188 VAL A N 1
ATOM 1485 C CA . VAL A 1 189 ? 5.533 15.361 -0.645 1.00 5.60 188 VAL A CA 1
ATOM 1486 C C . VAL A 1 189 ? 6.069 15.475 0.782 1.00 4.59 188 VAL A C 1
ATOM 1487 O O . VAL A 1 189 ? 5.297 15.455 1.745 1.00 5.47 188 VAL A O 1
ATOM 1491 N N . PHE A 1 190 ? 7.372 15.612 0.919 1.00 4.38 189 PHE A N 1
ATOM 1492 C CA . PHE A 1 190 ? 7.966 15.767 2.235 1.00 6.01 189 PHE A CA 1
ATOM 1493 C C . PHE A 1 190 ? 7.333 16.949 2.974 1.00 5.18 189 PHE A C 1
ATOM 1494 O O . PHE A 1 190 ? 6.952 16.833 4.140 1.00 5.25 189 PHE A O 1
ATOM 1502 N N . ASP A 1 191 ? 7.231 18.073 2.286 1.00 5.42 190 ASP A N 1
ATOM 1503 C CA . ASP A 1 191 ? 6.679 19.254 2.943 1.00 5.83 190 ASP A CA 1
ATOM 1504 C C . ASP A 1 191 ? 5.236 19.046 3.326 1.00 5.25 190 ASP A C 1
ATOM 1505 O O . ASP A 1 191 ? 4.777 19.497 4.386 1.00 6.24 190 ASP A O 1
ATOM 1510 N N . PHE A 1 192 ? 4.496 18.319 2.482 1.00 5.09 191 PHE A N 1
ATOM 1511 C CA . PHE A 1 192 ? 3.077 17.949 2.829 1.00 4.46 191 PHE A CA 1
ATOM 1512 C C . PHE A 1 192 ? 2.994 17.010 4.035 1.00 4.69 191 PHE A C 1
ATOM 1513 O O . PHE A 1 192 ? 2.152 17.180 4.899 1.00 5.96 191 PHE A O 1
ATOM 1521 N N . TYR A 1 193 ? 3.878 16.025 4.074 1.00 4.04 192 TYR A N 1
ATOM 1522 C CA . TYR A 1 193 ? 4.010 15.153 5.214 1.00 4.25 192 TYR A CA 1
ATOM 1523 C C . TYR A 1 193 ? 4.207 15.963 6.518 1.00 5.35 192 TYR A C 1
ATOM 1524 O O . TYR A 1 193 ? 3.579 15.680 7.539 1.00 5.23 192 TYR A O 1
ATOM 1533 N N . VAL A 1 194 ? 5.186 16.870 6.469 1.00 4.62 193 VAL A N 1
ATOM 1534 C CA . VAL A 1 194 ? 5.491 17.729 7.605 1.00 5.09 193 VAL A CA 1
ATOM 1535 C C . VAL A 1 194 ? 4.276 18.555 7.994 1.00 5.86 193 VAL A C 1
ATOM 1536 O O . VAL A 1 194 ? 3.923 18.647 9.173 1.00 6.43 193 VAL A O 1
ATOM 1540 N N . ARG A 1 195 ? 3.591 19.099 6.995 1.00 6.13 194 ARG A N 1
ATOM 1541 C CA . ARG A 1 195 ? 2.341 19.830 7.252 1.00 5.27 194 ARG A CA 1
ATOM 1542 C C . ARG A 1 195 ? 1.309 18.969 7.961 1.00 6.78 194 ARG A C 1
ATOM 1543 O O . ARG A 1 195 ? 0.660 19.423 8.920 1.00 5.83 194 ARG A O 1
ATOM 1567 N N . ARG A 1 198 ? 2.453 18.574 11.622 1.00 6.52 197 ARG A N 1
ATOM 1568 C CA . ARG A 1 198 ? 2.360 19.828 12.390 1.00 6.63 197 ARG A CA 1
ATOM 1569 C C . ARG A 1 198 ? 0.916 20.230 12.656 1.00 8.48 197 ARG A C 1
ATOM 1570 O O . ARG A 1 198 ? 0.624 20.774 13.720 1.00 9.77 197 ARG A O 1
ATOM 1578 N N . THR A 1 199 ? 0.044 19.973 11.704 1.00 7.39 198 THR A N 1
ATOM 1579 C CA . THR A 1 199 ? -1.341 20.441 11.808 1.00 7.07 198 THR A CA 1
ATOM 1580 C C . THR A 1 199 ? -2.312 19.460 12.398 1.00 7.61 198 THR A C 1
ATOM 1581 O O . THR A 1 199 ? -3.259 19.829 13.109 1.00 11.63 198 THR A O 1
ATOM 1585 N N . ARG A 1 200 ? -2.089 18.192 12.108 1.00 7.16 199 ARG A N 1
ATOM 1586 C CA . ARG A 1 200 ? -2.992 17.094 12.544 1.00 8.06 199 ARG A CA 1
ATOM 1587 C C . ARG A 1 200 ? -2.534 16.408 13.809 1.00 9.09 199 ARG A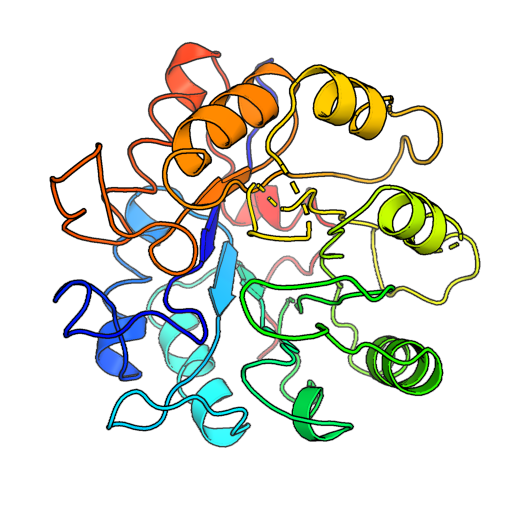 C 1
ATOM 1588 O O . ARG A 1 200 ? -3.324 15.759 14.466 1.00 10.81 199 ARG A O 1
ATOM 1596 N N . ALA A 1 201 ? -1.245 16.527 14.132 1.00 8.02 200 ALA A N 1
ATOM 1597 C CA . ALA A 1 201 ? -0.662 15.877 15.311 1.00 7.24 200 ALA A CA 1
ATOM 1598 C C . ALA A 1 201 ? 0.448 16.718 15.930 1.00 9.65 200 ALA A C 1
ATOM 1599 O O . ALA A 1 201 ? 1.565 16.307 16.053 1.00 7.40 200 ALA A O 1
ATOM 1601 N N . PRO A 1 202 ? 0.103 17.958 16.321 1.00 8.53 201 PRO A N 1
ATOM 1602 C CA . PRO A 1 202 ? 1.144 18.867 16.777 1.00 10.19 201 PRO A CA 1
ATOM 1603 C C . PRO A 1 202 ? 1.950 18.462 18.012 1.00 9.89 201 PRO A C 1
ATOM 1604 O O . PRO A 1 202 ? 3.092 18.926 18.152 1.00 13.96 201 PRO A O 1
ATOM 1608 N N . GLN A 1 203 ? 1.402 17.554 18.790 1.00 10.07 202 GLN A N 1
ATOM 1609 C CA . GLN A 1 203 ? 2.062 17.042 20.000 1.00 13.30 202 GLN A CA 1
ATOM 1610 C C . GLN A 1 203 ? 3.012 15.875 19.689 1.00 11.82 202 GLN A C 1
ATOM 1611 O O . GLN A 1 203 ? 3.861 15.499 20.524 1.00 13.32 202 GLN A O 1
ATOM 1614 N N . ALA A 1 204 ? 2.863 15.311 18.507 1.00 8.00 203 ALA A N 1
ATOM 1615 C CA . ALA A 1 204 ? 3.669 14.146 18.074 1.00 6.14 203 ALA A CA 1
ATOM 1616 C C . ALA A 1 204 ? 5.016 14.586 17.593 1.00 5.21 203 ALA A C 1
ATOM 1617 O O . ALA A 1 204 ? 5.239 15.772 17.283 1.00 7.98 203 ALA A O 1
ATOM 1619 N N . GLU A 1 205 ? 5.930 13.645 17.479 1.00 4.96 204 GLU A N 1
ATOM 1620 C CA . GLU A 1 205 ? 7.226 13.877 16.827 1.00 5.33 204 GLU A CA 1
ATOM 1621 C C . GLU A 1 205 ? 7.297 13.121 15.530 1.00 4.42 204 GLU A C 1
ATOM 1622 O O . GLU A 1 205 ? 6.602 12.116 15.336 1.00 5.03 204 GLU A O 1
ATOM 1628 N N . TRP A 1 206 ? 8.186 13.574 14.650 1.00 5.37 205 TRP A N 1
ATOM 1629 C CA . TRP A 1 206 ? 8.436 12.904 13.369 1.00 5.80 205 TRP A CA 1
ATOM 1630 C C . TRP A 1 206 ? 9.878 12.849 13.018 1.00 4.94 205 TRP A C 1
ATOM 1631 O O . TRP A 1 206 ? 10.729 13.632 13.503 1.00 5.44 205 TRP A O 1
ATOM 1642 N N A CYS A 1 207 ? 10.177 11.910 12.154 0.50 3.72 206 CYS A N 1
ATOM 1643 N N B CYS A 1 207 ? 10.119 11.916 12.119 0.50 6.17 206 CYS A N 1
ATOM 1644 C CA A CYS A 1 207 ? 11.484 11.813 11.552 0.50 4.03 206 CYS A CA 1
ATOM 1645 C CA B CYS A 1 207 ? 11.441 11.531 11.617 0.50 7.24 206 CYS A CA 1
ATOM 1646 C C A CYS A 1 207 ? 11.318 11.406 10.115 0.50 4.63 206 CYS A C 1
ATOM 1647 C C B CYS A 1 207 ? 11.324 11.291 10.124 0.50 6.57 206 CYS A C 1
ATOM 1648 O O A CYS A 1 207 ? 10.207 11.128 9.651 0.50 5.58 206 CYS A O 1
ATOM 1649 O O B CYS A 1 207 ? 10.233 11.024 9.623 0.50 6.43 206 CYS A O 1
ATOM 1654 N N . ALA A 1 208 ? 12.436 11.424 9.395 1.00 4.60 207 ALA A N 1
ATOM 1655 C CA . ALA A 1 208 ? 12.429 10.990 8.001 1.00 5.12 207 ALA A CA 1
ATOM 1656 C C . ALA A 1 208 ? 13.691 10.207 7.683 1.00 6.46 207 ALA A C 1
ATOM 1657 O O . ALA A 1 208 ? 14.766 10.496 8.205 1.00 6.27 207 ALA A O 1
ATOM 1659 N N . ALA A 1 209 ? 13.528 9.216 6.841 1.00 5.34 208 ALA A N 1
ATOM 1660 C CA . ALA A 1 209 ? 14.601 8.319 6.397 1.00 5.95 208 ALA A CA 1
ATOM 1661 C C . ALA A 1 209 ? 14.555 8.203 4.877 1.00 6.95 208 ALA A C 1
ATOM 1662 O O . ALA A 1 209 ? 13.507 7.984 4.295 1.00 7.45 208 ALA A O 1
ATOM 1664 N N . GLY A 1 210 ? 15.685 8.358 4.245 1.00 6.24 209 GLY A N 1
ATOM 1665 C CA . GLY A 1 210 ? 15.845 8.127 2.815 1.00 5.17 209 GLY A CA 1
ATOM 1666 C C . GLY A 1 210 ? 16.681 6.940 2.481 1.00 5.41 209 GLY A C 1
ATOM 1667 O O . GLY A 1 210 ? 17.595 6.553 3.227 1.00 6.21 209 GLY A O 1
ATOM 1668 N N . ILE A 1 211 ? 16.341 6.302 1.392 1.00 5.78 210 ILE A N 1
ATOM 1669 C CA . ILE A 1 211 ? 17.031 5.093 0.930 1.00 6.10 210 ILE A CA 1
ATOM 1670 C C . ILE A 1 211 ? 18.090 5.456 -0.111 1.00 5.88 210 ILE A C 1
ATOM 1671 O O . ILE A 1 211 ? 17.921 6.365 -0.960 1.00 7.69 210 ILE A O 1
ATOM 1676 N N . GLY A 1 212 ? 19.210 4.761 0.006 1.00 8.40 211 GLY A N 1
ATOM 1677 C CA . GLY A 1 212 ? 20.252 4.911 -1.041 1.00 8.23 211 GLY A CA 1
ATOM 1678 C C . GLY A 1 212 ? 20.753 6.293 -1.155 1.00 7.10 211 GLY A C 1
ATOM 1679 O O . GLY A 1 212 ? 21.131 6.918 -0.172 1.00 8.15 211 GLY A O 1
ATOM 1680 N N . ALA A 1 213 ? 20.798 6.776 -2.403 1.00 9.47 212 ALA A N 1
ATOM 1681 C CA . ALA A 1 213 ? 21.297 8.085 -2.666 1.00 12.99 212 ALA A CA 1
ATOM 1682 C C . ALA A 1 213 ? 20.428 9.167 -2.063 1.00 12.25 212 ALA A C 1
ATOM 1683 O O . ALA A 1 213 ? 20.811 10.298 -1.943 1.00 20.20 212 ALA A O 1
ATOM 1685 N N . ASN A 1 214 ? 19.238 8.796 -1.615 1.00 6.36 213 ASN A N 1
ATOM 1686 C CA . ASN A 1 214 ? 18.378 9.785 -0.963 1.00 7.82 213 ASN A CA 1
ATOM 1687 C C . ASN A 1 214 ? 18.584 9.899 0.560 1.00 6.38 213 ASN A C 1
ATOM 1688 O O . ASN A 1 214 ? 17.977 10.744 1.239 1.00 6.72 213 ASN A O 1
ATOM 1693 N N . GLN A 1 215 ? 19.406 9.036 1.145 1.00 5.87 214 GLN A N 1
ATOM 1694 C CA . GLN A 1 215 ? 19.642 9.048 2.596 1.00 5.18 214 GLN A CA 1
ATOM 1695 C C . GLN A 1 215 ? 20.130 10.422 3.068 1.00 6.20 214 GLN A C 1
ATOM 1696 O O . GLN A 1 215 ? 19.627 10.995 4.013 1.00 5.83 214 GLN A O 1
ATOM 1702 N N . LEU A 1 216 ? 21.185 10.924 2.441 1.00 5.42 215 LEU A N 1
ATOM 1703 C CA . LEU A 1 216 ? 21.793 12.181 2.851 1.00 7.22 215 LEU A CA 1
ATOM 1704 C C . LEU A 1 216 ? 20.841 13.359 2.588 1.00 6.76 215 LEU A C 1
ATOM 1705 O O . LEU A 1 216 ? 20.690 14.250 3.423 1.00 6.95 215 LEU A O 1
ATOM 1710 N N . THR A 1 217 ? 20.177 13.321 1.445 1.00 6.39 216 THR A N 1
ATOM 1711 C CA . THR A 1 217 ? 19.234 14.359 1.093 1.00 5.17 216 THR A CA 1
ATOM 1712 C C . THR A 1 217 ? 18.083 14.461 2.097 1.00 5.90 216 THR A C 1
ATOM 1713 O O . THR A 1 217 ? 17.726 15.521 2.564 1.00 6.79 216 THR A O 1
ATOM 1717 N N . VAL A 1 218 ? 17.531 13.308 2.466 1.00 6.08 217 VAL A N 1
ATOM 1718 C CA . VAL A 1 218 ? 16.392 13.290 3.389 1.00 5.05 217 VAL A CA 1
ATOM 1719 C C . VAL A 1 218 ? 16.867 13.673 4.806 1.00 5.41 217 VAL A C 1
ATOM 1720 O O . VAL A 1 218 ? 16.148 14.327 5.553 1.00 6.09 217 VAL A O 1
ATOM 1724 N N . ASN A 1 219 ? 18.095 13.279 5.161 1.00 5.70 218 ASN A N 1
ATOM 1725 C CA . ASN A 1 219 ? 18.663 13.765 6.418 1.00 5.46 218 ASN A CA 1
ATOM 1726 C C . ASN A 1 219 ? 18.557 15.315 6.450 1.00 6.49 218 ASN A C 1
ATOM 1727 O O . ASN A 1 219 ? 18.181 15.903 7.440 1.00 6.38 218 ASN A O 1
ATOM 1732 N N . GLU A 1 220 ? 19.022 15.935 5.362 1.00 6.56 219 GLU A N 1
ATOM 1733 C CA . GLU A 1 220 ? 19.074 17.415 5.296 1.00 6.83 219 GLU A CA 1
ATOM 1734 C C . GLU A 1 220 ? 17.684 18.006 5.386 1.00 6.87 219 GLU A C 1
ATOM 1735 O O . GLU A 1 220 ? 17.406 18.940 6.100 1.00 6.89 219 GLU A O 1
ATOM 1741 N N . TRP A 1 221 ? 16.765 17.415 4.634 1.00 5.77 220 TRP A N 1
ATOM 1742 C CA . TRP A 1 221 ? 15.375 17.877 4.691 1.00 5.23 220 TRP A CA 1
ATOM 1743 C C . TRP A 1 221 ? 14.798 17.823 6.104 1.00 7.27 220 TRP A C 1
ATOM 1744 O O . TRP A 1 221 ? 14.213 18.800 6.603 1.00 6.53 220 TRP A O 1
ATOM 1755 N N . ALA A 1 222 ? 14.975 16.688 6.765 1.00 6.05 221 ALA A N 1
ATOM 1756 C CA . ALA A 1 222 ? 14.460 16.517 8.108 1.00 5.98 221 ALA A CA 1
ATOM 1757 C C . ALA A 1 222 ? 15.098 17.475 9.079 1.00 6.00 221 ALA A C 1
ATOM 1758 O O . ALA A 1 222 ? 14.432 18.071 9.893 1.00 6.80 221 ALA A O 1
ATOM 1760 N N . ILE A 1 223 ? 16.417 17.545 9.031 1.00 5.33 222 ILE A N 1
ATOM 1761 C CA . ILE A 1 223 ? 17.182 18.347 10.025 1.00 6.10 222 ILE A CA 1
ATOM 1762 C C . ILE A 1 223 ? 16.819 19.827 9.876 1.00 5.82 222 ILE A C 1
ATOM 1763 O O . ILE A 1 223 ? 16.538 20.509 10.850 1.00 7.78 222 ILE A O 1
ATOM 1768 N N . ALA A 1 224 ? 16.747 20.278 8.642 1.00 7.56 223 ALA A N 1
ATOM 1769 C CA . ALA A 1 224 ? 16.450 21.723 8.379 1.00 7.42 223 ALA A CA 1
ATOM 1770 C C . ALA A 1 224 ? 15.044 22.067 8.754 1.00 9.29 223 ALA A C 1
ATOM 1771 O O . ALA A 1 224 ? 14.753 23.214 9.152 1.00 11.81 223 ALA A O 1
ATOM 1773 N N . ALA A 1 225 ? 14.132 21.112 8.651 1.00 7.61 224 ALA A N 1
ATOM 1774 C CA . ALA A 1 225 ? 12.720 21.315 8.982 1.00 7.31 224 ALA A CA 1
ATOM 1775 C C . ALA A 1 225 ? 12.340 21.131 10.459 1.00 9.30 224 ALA A C 1
ATOM 1776 O O . ALA A 1 225 ? 11.162 21.221 10.802 1.00 12.13 224 ALA A O 1
ATOM 1778 N N . GLY A 1 226 ? 13.309 20.758 11.278 1.00 6.96 225 GLY A N 1
ATOM 1779 C CA . GLY A 1 226 ? 13.136 20.645 12.713 1.00 8.11 225 GLY A CA 1
ATOM 1780 C C . GLY A 1 226 ? 12.806 19.270 13.243 1.00 10.18 225 GLY A C 1
ATOM 1781 O O . GLY A 1 226 ? 12.540 19.098 14.416 1.00 12.36 225 GLY A O 1
ATOM 1782 N N . GLY A 1 227 ? 12.795 18.287 12.358 1.00 8.09 226 GLY A N 1
ATOM 1783 C CA . GLY A 1 227 ? 12.456 16.924 12.725 1.00 7.75 226 GLY A CA 1
ATOM 1784 C C . GLY A 1 227 ? 13.683 16.138 13.063 1.00 7.14 226 GLY A C 1
ATOM 1785 O O . GLY A 1 227 ? 14.785 16.642 13.223 1.00 7.92 226 GLY A O 1
ATOM 1786 N N . HIS A 1 228 ? 13.516 14.853 13.130 1.00 5.50 227 HIS A N 1
ATOM 1787 C CA . HIS A 1 228 ? 14.555 13.890 13.497 1.00 4.76 227 HIS A CA 1
ATOM 1788 C C . HIS A 1 228 ? 14.844 13.018 12.291 1.00 4.36 227 HIS A C 1
ATOM 1789 O O . HIS A 1 228 ? 14.188 13.162 11.245 1.00 4.77 227 HIS A O 1
ATOM 1796 N N . THR A 1 229 ? 15.897 12.196 12.365 1.00 5.38 228 THR A N 1
ATOM 1797 C CA . THR A 1 229 ? 16.262 11.479 11.159 1.00 4.77 228 THR A CA 1
ATOM 1798 C C . THR A 1 229 ? 16.949 10.178 11.460 1.00 5.65 228 THR A C 1
ATOM 1799 O O . THR A 1 229 ? 17.220 9.837 12.614 1.00 8.19 228 THR A O 1
ATOM 1803 N N . ARG A 1 230 ? 17.109 9.414 10.415 1.00 5.28 229 ARG A N 1
ATOM 1804 C CA . ARG A 1 230 ? 17.726 8.068 10.453 1.00 5.18 229 ARG A CA 1
ATOM 1805 C C . ARG A 1 230 ? 18.758 7.972 9.379 1.00 6.27 229 ARG A C 1
ATOM 1806 O O . ARG A 1 230 ? 18.703 8.614 8.329 1.00 5.64 229 ARG A O 1
ATOM 1814 N N . THR A 1 231 ? 19.765 7.180 9.669 1.00 4.68 230 THR A N 1
ATOM 1815 C CA . THR A 1 231 ? 20.781 6.819 8.675 1.00 5.63 230 THR A CA 1
ATOM 1816 C C . THR A 1 231 ? 21.230 5.372 8.965 1.00 5.79 230 THR A C 1
ATOM 1817 O O . THR A 1 231 ? 20.643 4.714 9.819 1.00 6.08 230 THR A O 1
ATOM 1821 N N . GLY A 1 232 ? 22.256 4.891 8.270 1.00 4.99 231 GLY A N 1
ATOM 1822 C CA . GLY A 1 232 ? 22.766 3.541 8.459 1.00 4.81 231 GLY A CA 1
ATOM 1823 C C . GLY A 1 232 ? 22.756 2.658 7.242 1.00 4.05 231 GLY A C 1
ATOM 1824 O O . GLY A 1 232 ? 22.076 2.893 6.225 1.00 5.31 231 GLY A O 1
ATOM 1825 N N . LEU A 1 233 ? 23.516 1.571 7.369 1.00 5.09 232 LEU A N 1
ATOM 1826 C CA . LEU A 1 233 ? 23.722 0.620 6.284 1.00 5.02 232 LEU A CA 1
ATOM 1827 C C . LEU A 1 233 ? 22.472 -0.132 5.833 1.00 5.01 232 LEU A C 1
ATOM 1828 O O . LEU A 1 233 ? 22.361 -0.593 4.682 1.00 6.30 232 LEU A O 1
ATOM 1833 N N . GLU A 1 234 ? 21.511 -0.295 6.724 1.00 6.16 233 GLU A N 1
ATOM 1834 C CA . GLU A 1 234 ? 20.234 -0.851 6.341 1.00 5.17 233 GLU A CA 1
ATOM 1835 C C . GLU A 1 234 ? 19.667 -0.135 5.154 1.00 4.77 233 GLU A C 1
ATOM 1836 O O . GLU A 1 234 ? 19.051 -0.683 4.260 1.00 5.93 233 GLU A O 1
ATOM 1842 N N . ASP A 1 235 ? 19.769 1.179 5.201 1.00 4.72 234 ASP A N 1
ATOM 1843 C CA . ASP A 1 235 ? 19.118 2.056 4.210 1.00 6.05 234 ASP A CA 1
ATOM 1844 C C . ASP A 1 235 ? 19.955 2.470 3.008 1.00 5.85 234 ASP A C 1
ATOM 1845 O O . ASP A 1 235 ? 19.439 2.794 1.976 1.00 5.97 234 ASP A O 1
ATOM 1850 N N . ASN A 1 236 ? 21.254 2.454 3.189 1.00 5.20 235 ASN A N 1
ATOM 1851 C CA . ASN A 1 236 ? 22.203 2.931 2.174 1.00 6.48 235 ASN A CA 1
ATOM 1852 C C . ASN A 1 236 ? 23.573 2.412 2.497 1.00 5.16 235 ASN A C 1
ATOM 1853 O O . ASN A 1 236 ? 24.009 2.509 3.634 1.00 6.25 235 ASN A O 1
ATOM 1858 N N . ILE A 1 237 ? 24.243 1.871 1.469 1.00 6.39 236 ILE A N 1
ATOM 1859 C CA . ILE A 1 237 ? 25.573 1.272 1.666 1.00 6.63 236 ILE A CA 1
ATOM 1860 C C . ILE A 1 237 ? 26.684 2.122 1.044 1.00 6.42 236 ILE A C 1
ATOM 1861 O O . ILE A 1 237 ? 27.839 1.721 1.117 1.00 7.36 236 ILE A O 1
ATOM 1866 N N . ARG A 1 238 ? 26.349 3.244 0.431 1.00 7.13 237 ARG A N 1
ATOM 1867 C CA . ARG A 1 238 ? 27.331 4.061 -0.315 1.00 8.42 237 ARG A CA 1
ATOM 1868 C C . ARG A 1 238 ? 27.406 5.477 0.126 1.00 9.99 237 ARG A C 1
ATOM 1869 O O . ARG A 1 238 ? 26.563 5.987 0.849 1.00 12.45 237 ARG A O 1
ATOM 1877 N N . LEU A 1 239 ? 28.474 6.123 -0.293 1.00 9.50 238 LEU A N 1
ATOM 1878 C CA . LEU A 1 239 ? 28.741 7.555 0.000 1.00 9.62 238 LEU A CA 1
ATOM 1879 C C . LEU A 1 239 ? 28.506 8.454 -1.207 1.00 12.53 238 LEU A C 1
ATOM 1880 O O . LEU A 1 239 ? 28.455 9.692 -1.106 1.00 13.96 238 LEU A O 1
ATOM 1885 N N . ASP A 1 240 ? 28.382 7.825 -2.341 1.00 11.25 239 ASP A N 1
ATOM 1886 C CA . ASP A 1 240 ? 28.110 8.484 -3.629 1.00 14.17 239 ASP A CA 1
ATOM 1887 C C . ASP A 1 240 ? 27.697 7.393 -4.577 1.00 15.35 239 ASP A C 1
ATOM 1888 O O . ASP A 1 240 ? 27.331 6.319 -4.141 1.00 14.36 239 ASP A O 1
ATOM 1893 N N . ARG A 1 241 ? 27.757 7.634 -5.878 1.00 15.65 240 ARG A N 1
ATOM 1894 C CA . ARG A 1 241 ? 27.259 6.622 -6.843 1.00 16.76 240 ARG A CA 1
ATOM 1895 C C . ARG A 1 241 ? 27.941 5.268 -6.690 1.00 15.05 240 ARG A C 1
ATOM 1896 O O . ARG A 1 241 ? 27.369 4.170 -6.943 1.00 14.88 240 ARG A O 1
ATOM 1899 N N . GLN A 1 242 ? 29.210 5.347 -6.291 1.00 13.87 241 GLN A N 1
ATOM 1900 C CA . GLN A 1 242 ? 30.063 4.141 -6.273 1.00 12.72 241 GLN A CA 1
ATOM 1901 C C . GLN A 1 242 ? 30.743 3.760 -4.956 1.00 9.46 241 GLN A C 1
ATOM 1902 O O . GLN A 1 242 ? 30.816 2.579 -4.589 1.00 12.50 241 GLN A O 1
ATOM 1905 N N . THR A 1 243 ? 31.178 4.763 -4.223 1.00 9.56 242 THR A N 1
ATOM 1906 C CA . THR A 1 243 ? 32.040 4.555 -3.055 1.00 7.15 242 THR A CA 1
ATOM 1907 C C . THR A 1 243 ? 31.303 3.886 -1.917 1.00 8.28 242 THR A C 1
ATOM 1908 O O . THR A 1 243 ? 30.242 4.347 -1.509 1.00 8.63 242 THR A O 1
ATOM 1912 N N . LEU A 1 244 ? 31.818 2.796 -1.395 1.00 7.92 243 LEU A N 1
ATOM 1913 C CA . LEU A 1 244 ? 31.166 2.141 -0.261 1.00 6.11 243 LEU A CA 1
ATOM 1914 C C . LEU A 1 244 ? 31.395 2.904 1.012 1.00 7.31 243 LEU A C 1
ATOM 1915 O O . LEU A 1 244 ? 32.462 3.412 1.296 1.00 7.65 243 LEU A O 1
ATOM 1920 N N . ALA A 1 245 ? 30.380 2.936 1.864 1.00 7.44 244 ALA A N 1
ATOM 1921 C CA . ALA A 1 245 ? 30.496 3.520 3.208 1.00 5.89 244 ALA A CA 1
ATOM 1922 C C . ALA A 1 245 ? 31.224 2.527 4.098 1.00 8.04 244 ALA A C 1
ATOM 1923 O O . ALA A 1 245 ? 30.885 1.354 4.106 1.00 8.18 244 ALA A O 1
ATOM 1925 N N . PRO A 1 246 ? 32.207 2.996 4.909 1.00 7.04 245 PRO A N 1
ATOM 1926 C CA . PRO A 1 246 ? 33.019 2.018 5.635 1.00 8.07 245 PRO A CA 1
ATOM 1927 C C . PRO A 1 246 ? 32.486 1.564 6.945 1.00 7.61 245 PRO A C 1
ATOM 1928 O O . PRO A 1 246 ? 33.007 0.617 7.530 1.00 8.13 245 PRO A O 1
ATOM 1932 N N . SER A 1 247 ? 31.416 2.218 7.395 1.00 7.61 246 SER A N 1
ATOM 1933 C CA . SER A 1 247 ? 30.820 1.894 8.718 1.00 6.53 246 SER A CA 1
ATOM 1934 C C . SER A 1 247 ? 29.489 2.564 8.882 1.00 6.52 246 SER A C 1
ATOM 1935 O O . SER A 1 247 ? 29.192 3.513 8.155 1.00 5.74 246 SER A O 1
ATOM 1938 N N . ASN A 1 248 ? 28.696 2.049 9.817 1.00 6.69 247 ASN A N 1
ATOM 1939 C CA . ASN A 1 248 ? 27.511 2.777 10.278 1.00 6.12 247 ASN A CA 1
ATOM 1940 C C . ASN A 1 248 ? 27.868 4.167 10.836 1.00 6.40 247 ASN A C 1
ATOM 1941 O O . ASN A 1 248 ? 27.204 5.150 10.583 1.00 7.12 247 ASN A O 1
ATOM 1946 N N . ALA A 1 249 ? 28.928 4.219 11.636 1.00 6.48 248 ALA A N 1
ATOM 1947 C CA . ALA A 1 249 ? 29.349 5.485 12.240 1.00 7.37 248 ALA A CA 1
ATOM 1948 C C . ALA A 1 249 ? 29.661 6.560 11.203 1.00 7.30 248 ALA A C 1
ATOM 1949 O O . ALA A 1 249 ? 29.394 7.736 11.420 1.00 6.85 248 ALA A O 1
ATOM 1951 N N . ALA A 1 250 ? 30.267 6.157 10.087 1.00 6.81 249 ALA A N 1
ATOM 1952 C CA . ALA A 1 250 ? 30.571 7.141 9.024 1.00 6.49 249 ALA A CA 1
ATOM 1953 C C . ALA A 1 250 ? 29.321 7.829 8.523 1.00 5.43 249 ALA A C 1
ATOM 1954 O O . ALA A 1 250 ? 29.291 9.017 8.260 1.00 7.39 249 ALA A O 1
ATOM 1956 N N . LEU A 1 251 ? 28.245 7.037 8.425 1.00 6.03 250 LEU A N 1
ATOM 1957 C CA . LEU A 1 251 ? 26.941 7.564 7.976 1.00 5.58 250 LEU A CA 1
ATOM 1958 C C . LEU A 1 251 ? 26.334 8.495 9.057 1.00 4.69 250 LEU A C 1
ATOM 1959 O O . LEU A 1 251 ? 25.832 9.596 8.755 1.00 6.15 250 LEU A O 1
ATOM 1964 N N . VAL A 1 252 ? 26.456 8.103 10.310 1.00 6.22 251 VAL A N 1
ATOM 1965 C CA . VAL A 1 252 ? 26.043 8.965 11.422 1.00 5.01 251 VAL A CA 1
ATOM 1966 C C . VAL A 1 252 ? 26.764 10.331 11.392 1.00 5.59 251 VAL A C 1
ATOM 1967 O O . VAL A 1 252 ? 26.189 11.388 11.598 1.00 8.35 251 VAL A O 1
ATOM 1971 N N A ARG A 1 253 ? 28.079 10.256 11.153 0.70 7.13 252 ARG A N 1
ATOM 1972 N N B ARG A 1 253 ? 28.057 10.279 11.080 0.30 7.51 252 ARG A N 1
ATOM 1973 C CA A ARG A 1 253 ? 28.885 11.502 11.147 0.70 7.45 252 ARG A CA 1
ATOM 1974 C CA B ARG A 1 253 ? 28.885 11.519 11.035 0.30 7.62 252 ARG A CA 1
ATOM 1975 C C A ARG A 1 253 ? 28.380 12.464 10.098 0.70 7.91 252 ARG A C 1
ATOM 1976 C C B ARG A 1 253 ? 28.407 12.483 9.969 0.30 7.82 252 ARG A C 1
ATOM 1977 O O A ARG A 1 253 ? 28.341 13.693 10.340 0.70 8.38 252 ARG A O 1
ATOM 1978 O O B ARG A 1 253 ? 28.513 13.706 10.101 0.30 7.86 252 ARG A O 1
ATOM 1993 N N A ARG A 1 254 ? 27.910 11.938 8.979 0.50 7.01 253 ARG A N 1
ATOM 1994 N N B ARG A 1 254 ? 27.884 11.934 8.893 0.50 6.92 253 ARG A N 1
ATOM 1995 C CA A ARG A 1 254 ? 27.328 12.820 7.943 0.50 7.19 253 ARG A CA 1
ATOM 1996 C CA B ARG A 1 254 ? 27.305 12.800 7.845 0.50 6.83 253 ARG A CA 1
ATOM 1997 C C A ARG A 1 254 ? 26.093 13.547 8.436 0.50 6.28 253 ARG A C 1
ATOM 1998 C C B ARG A 1 254 ? 26.076 13.532 8.397 0.50 6.26 253 ARG A C 1
ATOM 1999 O O A ARG A 1 254 ? 25.868 14.713 8.128 0.50 8.26 253 ARG A O 1
ATOM 2000 O O B ARG A 1 254 ? 25.850 14.703 8.114 0.50 8.37 253 ARG A O 1
ATOM 2015 N N . SER A 1 255 ? 25.267 12.800 9.162 1.00 7.16 254 SER A N 1
ATOM 2016 C CA . SER A 1 255 ? 24.083 13.392 9.758 1.00 7.32 254 SER A CA 1
ATOM 2017 C C . SER A 1 255 ? 24.447 14.467 10.776 1.00 6.20 254 SER A C 1
ATOM 2018 O O . SER A 1 255 ? 23.805 15.488 10.889 1.00 6.64 254 SER A O 1
ATOM 2021 N N . VAL A 1 256 ? 25.470 14.148 11.569 1.00 7.22 255 VAL A N 1
ATOM 2022 C CA . VAL A 1 256 ? 25.982 15.107 12.601 1.00 7.12 255 VAL A CA 1
ATOM 2023 C C . VAL A 1 256 ? 26.456 16.399 11.941 1.00 7.70 255 VAL A C 1
ATOM 2024 O O . VAL A 1 256 ? 26.132 17.500 12.410 1.00 8.54 255 VAL A O 1
ATOM 2028 N N A GLU A 1 257 ? 27.140 16.265 10.821 0.60 8.33 256 GLU A N 1
ATOM 2029 N N B GLU A 1 257 ? 27.080 16.240 10.780 0.40 8.57 256 GLU A N 1
ATOM 2030 C CA A GLU A 1 257 ? 27.610 17.475 10.136 0.60 8.86 256 GLU A CA 1
ATOM 203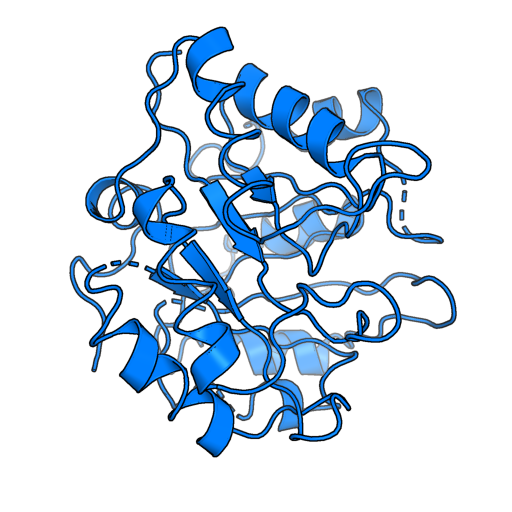1 C CA B GLU A 1 257 ? 27.622 17.388 10.034 0.40 9.46 256 GLU A CA 1
ATOM 2032 C C A GLU A 1 257 ? 26.428 18.323 9.749 0.60 8.62 256 GLU A C 1
ATOM 2033 C C B GLU A 1 257 ? 26.518 18.284 9.551 0.40 9.11 256 GLU A C 1
ATOM 2034 O O A GLU A 1 257 ? 26.427 19.558 9.925 0.60 6.74 256 GLU A O 1
ATOM 2035 O O B GLU A 1 257 ? 26.701 19.496 9.391 0.40 8.69 256 GLU A O 1
ATOM 2040 N N . LEU A 1 258 ? 25.366 17.679 9.275 1.00 7.61 257 LEU A N 1
ATOM 2041 C CA . LEU A 1 258 ? 24.172 18.458 8.906 1.00 6.70 257 LEU A CA 1
ATOM 2042 C C . LEU A 1 258 ? 23.514 19.135 10.087 1.00 7.19 257 LEU A C 1
ATOM 2043 O O . LEU A 1 258 ? 23.044 20.249 9.984 1.00 7.93 257 LEU A O 1
ATOM 2048 N N . CYS A 1 259 ? 23.539 18.486 11.235 1.00 7.57 258 CYS A N 1
ATOM 2049 C CA . CYS A 1 259 ? 23.068 19.124 12.464 1.00 6.81 258 CYS A CA 1
ATOM 2050 C C . CYS A 1 259 ? 23.893 20.383 12.759 1.00 6.73 258 CYS A C 1
ATOM 2051 O O . CYS A 1 259 ? 23.310 21.433 13.081 1.00 8.97 258 CYS A O 1
ATOM 2054 N N . ASP A 1 260 ? 25.192 20.244 12.570 1.00 9.21 259 ASP A N 1
ATOM 2055 C CA . ASP A 1 260 ? 26.092 21.403 12.806 1.00 9.30 259 ASP A CA 1
ATOM 2056 C C . ASP A 1 260 ? 25.759 22.553 11.852 1.00 11.77 259 ASP A C 1
ATOM 2057 O O . ASP A 1 260 ? 25.628 23.712 12.223 1.00 13.35 259 ASP A O 1
ATOM 2062 N N . LYS A 1 261 ? 25.538 22.186 10.615 1.00 10.76 260 LYS A N 1
ATOM 2063 C CA . LYS A 1 261 ? 25.176 23.155 9.566 1.00 10.21 260 LYS A CA 1
ATOM 2064 C C . LYS A 1 261 ? 23.939 23.965 9.888 1.00 12.89 260 LYS A C 1
ATOM 2065 O O . LYS A 1 261 ? 23.862 25.164 9.633 1.00 13.96 260 LYS A O 1
ATOM 2071 N N . TYR A 1 262 ? 22.955 23.316 10.488 1.00 10.48 261 TYR A N 1
ATOM 2072 C CA . TYR A 1 262 ? 21.704 23.920 10.806 1.00 10.48 261 TYR A CA 1
ATOM 2073 C C . TYR A 1 262 ? 21.610 24.354 12.263 1.00 10.61 261 TYR A C 1
ATOM 2074 O O . TYR A 1 262 ? 20.531 24.709 12.762 1.00 13.46 261 TYR A O 1
ATOM 2083 N N . GLN A 1 263 ? 22.743 24.289 12.913 1.00 12.57 262 GLN A N 1
ATOM 2084 C CA . GLN A 1 263 ? 22.833 24.839 14.279 1.00 17.17 262 GLN A CA 1
ATOM 2085 C C . GLN A 1 263 ? 21.890 24.174 15.253 1.00 13.01 262 GLN A C 1
ATOM 2086 O O . GLN A 1 263 ? 21.268 24.794 16.136 1.00 14.53 262 GLN A O 1
ATOM 2089 N N . ARG A 1 264 ? 21.788 22.861 15.083 1.00 10.22 263 ARG A N 1
ATOM 2090 C CA . ARG A 1 264 ? 21.002 22.040 16.000 1.00 9.51 263 ARG A CA 1
ATOM 2091 C C . ARG A 1 264 ? 21.871 21.093 16.733 1.00 9.85 263 ARG A C 1
ATOM 2092 O O . ARG A 1 264 ? 22.641 20.389 16.115 1.00 10.09 263 ARG A O 1
ATOM 2100 N N . PRO A 1 265 ? 21.743 21.041 18.059 1.00 9.71 264 PRO A N 1
ATOM 2101 C CA . PRO A 1 265 ? 22.513 20.058 18.754 1.00 10.05 264 PRO A CA 1
ATOM 2102 C C . PRO A 1 265 ? 22.010 18.667 18.424 1.00 8.63 264 PRO A C 1
ATOM 2103 O O . PRO A 1 265 ? 20.818 18.478 18.157 1.00 9.62 264 PRO A O 1
ATOM 2107 N N . VAL A 1 266 ? 22.927 17.749 18.466 1.00 8.67 265 VAL A N 1
ATOM 2108 C CA . VAL A 1 266 ? 22.646 16.290 18.384 1.00 9.31 265 VAL A CA 1
ATOM 2109 C C . VAL A 1 266 ? 22.079 15.887 19.717 1.00 10.21 265 VAL A C 1
ATOM 2110 O O . VAL A 1 266 ? 22.700 16.045 20.789 1.00 10.14 265 VAL A O 1
ATOM 2114 N N . ALA A 1 267 ? 20.867 15.330 19.700 1.00 7.55 266 ALA A N 1
ATOM 2115 C CA . ALA A 1 267 ? 20.217 14.877 20.935 1.00 7.26 266 ALA A CA 1
ATOM 2116 C C . ALA A 1 267 ? 21.030 13.786 21.602 1.00 6.86 266 ALA A C 1
ATOM 2117 O O . ALA A 1 267 ? 21.410 12.812 20.984 1.00 8.00 266 ALA A O 1
ATOM 2119 N N . SER A 1 268 ? 21.259 13.943 22.892 1.00 8.85 267 SER A N 1
ATOM 2120 C CA . SER A 1 268 ? 21.841 12.884 23.684 1.00 8.06 267 SER A CA 1
ATOM 2121 C C . SER A 1 268 ? 20.825 11.780 23.834 1.00 7.78 267 SER A C 1
ATOM 2122 O O . SER A 1 268 ? 19.619 11.999 23.588 1.00 8.47 267 SER A O 1
ATOM 2125 N N . TRP A 1 269 ? 21.238 10.603 24.283 1.00 7.40 268 TRP A N 1
ATOM 2126 C CA . TRP A 1 269 ? 20.261 9.533 24.516 1.00 8.99 268 TRP A CA 1
ATOM 2127 C C . TRP A 1 269 ? 19.265 9.918 25.610 1.00 9.27 268 TRP A C 1
ATOM 2128 O O . TRP A 1 269 ? 18.087 9.570 25.575 1.00 7.99 268 TRP A O 1
ATOM 2139 N N . GLN A 1 270 ? 19.709 10.726 26.566 1.00 7.71 269 GLN A N 1
ATOM 2140 C CA . GLN A 1 270 ? 18.810 11.160 27.629 1.00 9.01 269 GLN A CA 1
ATOM 2141 C C . GLN A 1 270 ? 17.732 12.087 27.037 1.00 7.66 269 GLN A C 1
ATOM 2142 O O . GLN A 1 270 ? 16.533 11.998 27.383 1.00 8.63 269 GLN A O 1
ATOM 2148 N N . GLN A 1 271 ? 18.159 13.038 26.217 1.00 7.67 270 GLN A N 1
ATOM 2149 C CA . GLN A 1 271 ? 17.233 13.943 25.546 1.00 7.45 270 GLN A CA 1
ATOM 2150 C C . GLN A 1 271 ? 16.260 13.179 24.663 1.00 6.81 270 GLN A C 1
ATOM 2151 O O . GLN A 1 271 ? 15.060 13.478 24.646 1.00 8.59 270 GLN A O 1
ATOM 2157 N N . ALA A 1 272 ? 16.794 12.222 23.923 1.00 6.42 271 ALA A N 1
ATOM 2158 C CA . ALA A 1 272 ? 15.966 11.446 23.011 1.00 8.22 271 ALA A CA 1
ATOM 2159 C C . ALA A 1 272 ? 14.879 10.706 23.758 1.00 6.36 271 ALA A C 1
ATOM 2160 O O . ALA A 1 272 ? 13.699 10.676 23.369 1.00 6.92 271 ALA A O 1
ATOM 2162 N N . ARG A 1 273 ? 15.236 10.105 24.881 1.00 6.04 272 ARG A N 1
ATOM 2163 C CA . ARG A 1 273 ? 14.261 9.394 25.727 1.00 6.65 272 ARG A CA 1
ATOM 2164 C C . ARG A 1 273 ? 13.158 10.332 26.179 1.00 7.56 272 ARG A C 1
ATOM 2165 O O . ARG A 1 273 ? 11.949 10.016 26.159 1.00 8.26 272 ARG A O 1
ATOM 2173 N N A GLU A 1 274 ? 13.555 11.504 26.645 0.70 8.03 273 GLU A N 1
ATOM 2174 N N B GLU A 1 274 ? 13.592 11.532 26.530 0.30 7.96 273 GLU A N 1
ATOM 2175 C CA A GLU A 1 274 ? 12.587 12.507 27.129 0.70 7.16 273 GLU A CA 1
ATOM 2176 C CA B GLU A 1 274 ? 12.688 12.552 27.043 0.30 6.71 273 GLU A CA 1
ATOM 2177 C C A GLU A 1 274 ? 11.683 13.043 26.012 0.70 8.07 273 GLU A C 1
ATOM 2178 C C B GLU A 1 274 ? 11.693 12.877 25.988 0.30 6.87 273 GLU A C 1
ATOM 2179 O O A GLU A 1 274 ? 10.477 13.235 26.193 0.70 9.68 273 GLU A O 1
ATOM 2180 O O B GLU A 1 274 ? 10.471 12.706 26.195 0.30 6.19 273 GLU A O 1
ATOM 2191 N N . ILE A 1 275 ? 12.257 13.298 24.859 1.00 7.06 274 ILE A N 1
ATOM 2192 C CA . ILE A 1 275 ? 11.503 13.791 23.707 1.00 6.94 274 ILE A CA 1
ATOM 2193 C C . ILE A 1 275 ? 10.432 12.790 23.268 1.00 8.27 274 ILE A C 1
ATOM 2194 O O . ILE A 1 275 ? 9.322 13.162 22.890 1.00 10.32 274 ILE A O 1
ATOM 2199 N N . LEU A 1 276 ? 10.820 11.531 23.267 1.00 8.54 275 LEU A N 1
ATOM 2200 C CA . LEU A 1 276 ? 9.976 10.446 22.763 1.00 7.99 275 LEU A CA 1
ATOM 2201 C C . LEU A 1 276 ? 9.080 9.826 23.832 1.00 8.31 275 LEU A C 1
ATOM 2202 O O . LEU A 1 276 ? 8.347 8.895 23.552 1.00 7.87 275 LEU A O 1
ATOM 2207 N N . GLY A 1 277 ? 9.144 10.358 25.060 1.00 8.42 276 GLY A N 1
ATOM 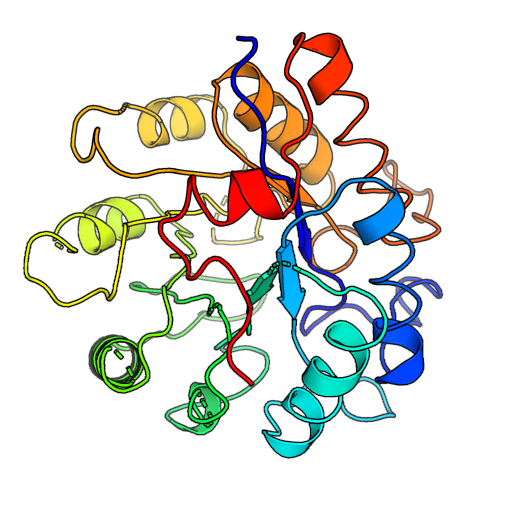2208 C CA . GLY A 1 277 ? 8.291 9.829 26.110 1.00 7.46 276 GLY A CA 1
ATOM 2209 C C . GLY A 1 277 ? 8.623 8.420 26.598 1.00 8.84 276 GLY A C 1
ATOM 2210 O O . GLY A 1 277 ? 7.819 7.686 27.163 1.00 11.56 276 GLY A O 1
ATOM 2211 N N . LEU A 1 278 ? 9.877 8.028 26.448 1.00 8.28 277 LEU A N 1
ATOM 2212 C CA . LEU A 1 278 ? 10.368 6.735 26.876 1.00 6.48 277 LEU A CA 1
ATOM 2213 C C . LEU A 1 278 ? 10.813 6.719 28.365 1.00 8.62 277 LEU A C 1
ATOM 2214 O O . LEU A 1 278 ? 11.129 7.782 28.904 1.00 9.36 277 LEU A O 1
ATOM 2219 N N . PRO A 1 279 ? 10.883 5.540 28.958 1.00 9.53 278 PRO A N 1
ATOM 2220 C CA . PRO A 1 279 ? 11.501 5.578 30.299 1.00 10.83 278 PRO A CA 1
ATOM 2221 C C . PRO A 1 279 ? 12.927 6.090 30.258 1.00 11.95 278 PRO A C 1
ATOM 2222 O O . PRO A 1 279 ? 13.643 5.960 29.280 1.00 8.89 278 PRO A O 1
ATOM 2226 N N . ALA A 1 280 ? 13.324 6.699 31.364 1.00 11.59 279 ALA A N 1
ATOM 2227 C CA . ALA A 1 280 ? 14.645 7.311 31.484 1.00 11.40 279 ALA A CA 1
ATOM 2228 C C . ALA A 1 280 ? 15.795 6.315 31.406 1.00 8.45 279 ALA A C 1
ATOM 2229 O O . ALA A 1 280 ? 16.909 6.718 31.090 1.00 10.72 279 ALA A O 1
ATOM 2231 N N . ALA A 1 281 ? 15.500 5.090 31.769 1.00 10.18 280 ALA A N 1
ATOM 2232 C CA . ALA A 1 281 ? 16.406 3.978 31.666 1.00 11.86 280 ALA A CA 1
ATOM 2233 C C . ALA A 1 281 ? 15.710 2.810 30.988 1.00 10.74 280 ALA A C 1
ATOM 2234 O O . ALA A 1 281 ? 14.506 2.562 31.199 1.00 12.23 280 ALA A O 1
ATOM 2236 N N . ALA A 1 282 ? 16.458 2.074 30.197 1.00 8.87 281 ALA A N 1
ATOM 2237 C CA . ALA A 1 282 ? 15.966 0.841 29.593 1.00 12.00 281 ALA A CA 1
ATOM 2238 C C . ALA A 1 282 ? 15.503 -0.103 30.642 1.00 17.05 281 ALA A C 1
ATOM 2239 O O . ALA A 1 282 ? 16.088 -0.215 31.733 1.00 16.87 281 ALA A O 1
ATOM 2241 N N . ARG A 1 283 ? 14.384 -0.726 30.315 1.00 18.11 282 ARG A N 1
ATOM 2242 C CA . ARG A 1 283 ? 13.935 -1.896 31.001 1.00 21.15 282 ARG A CA 1
ATOM 2243 C C . ARG A 1 283 ? 14.810 -3.045 30.585 1.00 21.99 282 ARG A C 1
ATOM 2244 O O . ARG A 1 283 ? 15.203 -3.365 29.391 1.00 19.46 282 ARG A O 1
ATOM 2252 N N . ASN A 1 284 ? 15.109 -3.671 31.675 1.00 24.72 283 ASN A N 1
ATOM 2253 C CA . ASN A 1 284 ? 15.828 -4.829 31.674 1.00 27.39 283 ASN A CA 1
ATOM 2254 C C . ASN A 1 284 ? 17.142 -4.467 31.027 1.00 24.26 283 ASN A C 1
ATOM 2255 O O . ASN A 1 284 ? 17.698 -5.388 30.609 1.00 16.05 283 ASN A O 1
#

Radius of gyration: 16.77 Å; Cα contacts (8 Å, |Δi|>4): 618; chains: 1; bounding box: 41×42×38 Å

Nearest PDB structures (foldseek):
  3chv-assembly1_A-2  TM=9.899E-01  e=7.389E-57  Ruegeria pomeroyi DSS-3
  3fa5-assembly1_B  TM=9.903E-01  e=1.894E-44  Paracoccus denitrificans PD1222
  3no5-assembly2_C  TM=9.832E-01  e=1.787E-41  Cupriavidus pinatubonensis JMP134
  2y7d-assembly1_D  TM=9.435E-01  e=1.865E-24  Candidatus Cloacimonas acidaminovorans
  8rio-assembly1_A  TM=9.148E-01  e=1.165E-22  Paracoccus denitrificans PD1222

B-factor: mean 11.26, std 8.07, range [2.0, 57.05]

Sequence (270 aa):
ANKPCIICVAITGSSVPTKADNPAVPITVSEQVEESTQEEAFEAGAAIAHCHVRNDDDGTPSSDPDRFARRLTEGLHTTHCPGIVQFSSTGGRSGAGQARGGLPLKPDASSLSVGSNNFPSSRVYEENPPDLVDWLAAQRSSYRVTPEIEEAFDLSHILRAIDHGRRGLLLYGKKLYVQFVGVKNAPADREVFDFYVRRTRAPQAEWCCAAGIGANQLTVNEWAIAAGGHTRTGLEDNIRLDRQTLAPSNAALVRRRRSVEELCDKYQRPVASWQQAREEILGLPAAARN

Secondary structure (DSSP, 8-state):
----BPEEEE---SS--TTT-TT---SHHHHHHHHHHHHHHT--EEEE-EE-TTS-EE--HHHHHHHHHHHHHHS---EEE---TTT--GGGGG--TT----EE--S-EE-SSSEE---HHHHHHHHH--TT----EEEESSHHHHHHHH--TTS-S-SS-EEEE---TT----HHHHHHHH---S-TTSEEEE---TTHHHHHHHHHHHTT-EEEESTTT--BSSSSPBP--HHHHHHHHHHHHHHTT-PBPPHHHHHHHTT--SS---

CATH classification: 3.20.20.70

Foldseek 3Di:
DQAAAAEEEAQAAQDDDCVNPVQRQAALVSSLVQVLLQLVLFHLEYEDFHADPRRHAALDVVRVLSSVVSCCVRVPFAYEYELFPSRDDACSSQCLLVQGLYEAECDWFDAAPGTRDDDNVRRQVSLVNLVSQHAYEYEDLDDVRLVRQLCVVVVSGHAAYEYEHECGPRSRDDLVVVVVSVVCPSRVLHAYEYAYAEPCRLVRLLVQLLSSHYYYDYDNRYQADDPDHGDNGSSSRSNSSCVSCVVNVYHRDRSQRVCVSRVGDSGTDD